Protein AF-A0A7S4VI17-F1 (afdb_monomer_lite)

Organism: NCBI:txid311494

Radius of gyration: 27.37 Å; chains: 1; bounding box: 79×34×72 Å

Structure (mmCIF, N/CA/C/O backbone):
data_AF-A0A7S4VI17-F1
#
_entry.id   AF-A0A7S4VI17-F1
#
loop_
_atom_site.group_PDB
_atom_site.id
_atom_site.type_symbol
_atom_site.label_atom_id
_atom_site.label_alt_id
_atom_site.label_comp_id
_atom_site.label_asym_id
_atom_site.label_entity_id
_atom_site.label_seq_id
_atom_site.pdbx_PDB_ins_code
_atom_site.Cartn_x
_atom_site.Cartn_y
_atom_site.Cartn_z
_atom_site.occupancy
_atom_site.B_iso_or_equiv
_atom_site.auth_seq_id
_atom_site.auth_comp_id
_atom_site.auth_asym_id
_atom_site.auth_atom_id
_atom_site.pdbx_PDB_model_num
ATOM 1 N N . ALA A 1 1 ? 50.658 -9.428 11.994 1.00 47.19 1 ALA A N 1
ATOM 2 C CA . ALA A 1 1 ? 49.659 -9.414 10.906 1.00 47.19 1 ALA A CA 1
ATOM 3 C C . ALA A 1 1 ? 49.326 -7.960 10.583 1.00 47.19 1 ALA A C 1
ATOM 5 O O . ALA A 1 1 ? 49.024 -7.225 11.512 1.00 47.19 1 ALA A O 1
ATOM 6 N N . ARG A 1 2 ? 49.458 -7.503 9.328 1.00 45.31 2 ARG A N 1
ATOM 7 C CA . ARG A 1 2 ? 48.996 -6.153 8.951 1.00 45.31 2 ARG A CA 1
ATOM 8 C C . ARG A 1 2 ? 47.467 -6.176 8.909 1.00 45.31 2 ARG A C 1
ATOM 10 O O . ARG A 1 2 ? 46.912 -6.993 8.177 1.00 45.31 2 ARG A O 1
ATOM 17 N N . ALA A 1 3 ? 46.814 -5.329 9.704 1.00 54.28 3 ALA A N 1
ATOM 18 C CA . ALA A 1 3 ? 45.377 -5.107 9.599 1.00 54.28 3 ALA A CA 1
ATOM 19 C C . ALA A 1 3 ? 45.086 -4.629 8.170 1.00 54.28 3 ALA A C 1
ATOM 21 O O . ALA A 1 3 ? 45.685 -3.656 7.712 1.00 54.28 3 ALA A O 1
ATOM 22 N N . ARG A 1 4 ? 44.249 -5.363 7.427 1.00 57.06 4 ARG A N 1
ATOM 23 C CA . ARG A 1 4 ? 43.770 -4.883 6.128 1.00 57.06 4 ARG A CA 1
ATOM 24 C C . ARG A 1 4 ? 42.918 -3.650 6.411 1.00 57.06 4 ARG A C 1
ATOM 26 O O . ARG A 1 4 ? 41.981 -3.748 7.198 1.00 57.06 4 ARG A O 1
ATOM 33 N N . SER A 1 5 ? 43.277 -2.514 5.816 1.00 66.38 5 SER A N 1
ATOM 34 C CA . SER A 1 5 ? 42.430 -1.325 5.838 1.00 66.38 5 SER A CA 1
ATOM 35 C C . SER A 1 5 ? 41.073 -1.708 5.262 1.00 66.38 5 SER A C 1
ATOM 37 O O . SER A 1 5 ? 40.999 -2.312 4.188 1.00 66.38 5 SER A O 1
ATOM 39 N N . GLN A 1 6 ? 40.023 -1.426 6.019 1.00 78.12 6 GLN A N 1
ATOM 40 C CA . GLN A 1 6 ? 38.656 -1.658 5.593 1.00 78.12 6 GLN A CA 1
ATOM 41 C C . GLN A 1 6 ? 38.355 -0.783 4.368 1.00 78.12 6 GLN A C 1
ATOM 43 O O . GLN A 1 6 ? 38.850 0.338 4.291 1.00 78.12 6 GLN A O 1
ATOM 48 N N . ALA A 1 7 ? 37.647 -1.330 3.380 1.00 88.44 7 ALA A N 1
ATOM 49 C CA . ALA A 1 7 ? 37.359 -0.623 2.135 1.00 88.44 7 ALA A CA 1
ATOM 50 C C . ALA A 1 7 ? 36.174 0.333 2.313 1.00 88.44 7 ALA A C 1
ATOM 52 O O . ALA A 1 7 ? 35.223 -0.007 3.018 1.00 88.44 7 ALA A O 1
ATOM 53 N N . ASP A 1 8 ? 36.209 1.478 1.632 1.00 94.06 8 ASP A N 1
ATOM 54 C CA . ASP A 1 8 ? 35.075 2.401 1.582 1.00 94.06 8 ASP A CA 1
ATOM 55 C C . ASP A 1 8 ? 33.854 1.740 0.943 1.00 94.06 8 ASP A C 1
ATOM 57 O O . ASP A 1 8 ? 33.962 0.875 0.067 1.00 94.06 8 ASP A O 1
ATOM 61 N N . CYS A 1 9 ? 32.673 2.131 1.414 1.00 89.56 9 CYS A N 1
ATOM 62 C CA . CYS A 1 9 ? 31.415 1.713 0.834 1.00 89.56 9 CYS A CA 1
ATOM 63 C C . CYS A 1 9 ? 31.371 2.209 -0.610 1.00 89.56 9 CYS A C 1
ATOM 65 O O . CYS A 1 9 ? 31.363 3.407 -0.873 1.00 89.56 9 CYS A O 1
ATOM 67 N N . GLU A 1 10 ? 31.312 1.275 -1.562 1.00 90.50 10 GLU A N 1
ATOM 68 C CA . GLU A 1 10 ? 31.235 1.609 -2.990 1.00 90.50 10 GLU A CA 1
ATOM 69 C C . GLU A 1 10 ? 29.981 2.431 -3.333 1.00 90.50 10 GLU A C 1
ATOM 71 O O . GLU A 1 10 ? 29.883 3.019 -4.411 1.00 90.50 10 GLU A O 1
ATOM 76 N N . ILE A 1 11 ? 28.989 2.420 -2.439 1.00 79.88 11 ILE A N 1
ATOM 77 C CA . ILE A 1 11 ? 27.713 3.102 -2.594 1.00 79.88 11 ILE A CA 1
ATOM 78 C C . ILE A 1 11 ? 27.421 3.847 -1.304 1.00 79.88 11 ILE A C 1
ATOM 80 O O . ILE A 1 11 ? 27.116 3.217 -0.291 1.00 79.88 11 ILE A O 1
ATOM 84 N N . SER A 1 12 ? 27.500 5.173 -1.381 1.00 89.00 12 SER A N 1
ATOM 85 C CA . SER A 1 12 ? 27.334 6.077 -0.247 1.00 89.00 12 SER A CA 1
ATOM 86 C C . SER A 1 12 ? 26.166 7.054 -0.374 1.00 89.00 12 SER A C 1
ATOM 88 O O . SER A 1 12 ? 25.980 7.893 0.489 1.00 89.00 12 SER A O 1
ATOM 90 N N . ASP A 1 13 ? 25.326 6.964 -1.406 1.00 74.56 13 ASP A N 1
ATOM 91 C CA . ASP A 1 13 ? 24.183 7.876 -1.600 1.00 74.56 13 ASP A CA 1
ATOM 92 C C . ASP A 1 13 ? 22.861 7.361 -0.996 1.00 74.56 13 ASP A C 1
ATOM 94 O O . ASP A 1 13 ? 21.784 7.846 -1.340 1.00 74.56 13 ASP A O 1
ATOM 98 N N . GLY A 1 14 ? 22.918 6.331 -0.150 1.00 71.44 14 GLY A N 1
ATOM 99 C CA . GLY A 1 14 ? 21.748 5.709 0.465 1.00 71.44 14 GLY A CA 1
ATOM 100 C C . GLY A 1 14 ? 20.865 4.922 -0.501 1.00 71.44 14 GLY A C 1
ATOM 101 O O . GLY A 1 14 ? 19.795 4.458 -0.120 1.00 71.44 14 GLY A O 1
ATOM 102 N N . SER A 1 15 ? 21.271 4.765 -1.766 1.00 57.88 15 SER A N 1
ATOM 103 C CA . SER A 1 15 ? 20.394 4.187 -2.789 1.00 57.88 15 SER A CA 1
ATOM 104 C C . SER A 1 15 ? 20.306 2.661 -2.750 1.00 57.88 15 SER A C 1
ATOM 106 O O . SER A 1 15 ? 19.309 2.115 -3.217 1.00 57.88 15 SER A O 1
ATOM 108 N N . ARG A 1 16 ? 21.333 1.963 -2.245 1.00 66.56 16 ARG A N 1
ATOM 109 C CA . ARG A 1 16 ? 21.364 0.499 -2.048 1.00 66.56 16 ARG A CA 1
ATOM 110 C C . ARG A 1 16 ? 22.583 0.064 -1.223 1.00 66.56 16 ARG A C 1
ATOM 112 O O . ARG A 1 16 ? 23.518 0.836 -1.032 1.00 66.56 16 ARG A O 1
ATOM 119 N N . ALA A 1 17 ? 22.558 -1.184 -0.761 1.00 76.94 17 ALA A N 1
ATOM 120 C CA . ALA A 1 17 ? 23.637 -1.802 0.002 1.00 76.94 17 ALA A CA 1
ATOM 121 C C . ALA A 1 17 ? 24.925 -1.895 -0.837 1.00 76.94 17 ALA A C 1
ATOM 123 O O . ALA A 1 17 ? 24.870 -2.221 -2.028 1.00 76.94 17 ALA A O 1
ATOM 124 N N . SER A 1 18 ? 26.078 -1.635 -0.217 1.00 83.62 18 SER A N 1
ATOM 125 C CA . SER A 1 18 ? 27.385 -1.849 -0.847 1.00 83.62 18 SER A CA 1
ATOM 126 C C . SER A 1 18 ? 27.617 -3.347 -1.109 1.00 83.62 18 SER A C 1
ATOM 128 O O . SER A 1 18 ? 27.133 -4.191 -0.363 1.00 83.62 18 SER A O 1
ATOM 130 N N . PRO A 1 19 ? 28.329 -3.740 -2.176 1.00 77.88 19 PRO A N 1
ATOM 131 C CA . PRO A 1 19 ? 28.533 -5.157 -2.492 1.00 77.88 19 PRO A CA 1
ATOM 132 C C . PRO A 1 19 ? 29.546 -5.842 -1.563 1.00 77.88 19 PRO A C 1
ATOM 134 O O . PRO A 1 19 ? 29.572 -7.070 -1.481 1.00 77.88 19 PRO A O 1
ATOM 137 N N . ALA A 1 20 ? 30.375 -5.059 -0.872 1.00 85.56 20 ALA A N 1
ATOM 138 C CA . ALA A 1 20 ? 31.378 -5.529 0.066 1.00 85.56 20 ALA A CA 1
ATOM 139 C C . ALA A 1 20 ? 31.085 -4.980 1.464 1.00 85.56 20 ALA A C 1
ATOM 141 O O . ALA A 1 20 ? 30.837 -3.788 1.630 1.00 85.56 20 ALA A O 1
ATOM 142 N N . TYR A 1 21 ? 31.147 -5.865 2.458 1.00 88.62 21 TYR A N 1
ATOM 143 C CA . TYR A 1 21 ? 31.019 -5.528 3.869 1.00 88.62 21 TYR A CA 1
ATOM 144 C C . TYR A 1 21 ? 32.074 -6.270 4.701 1.00 88.62 21 TYR A C 1
ATOM 146 O O . TYR A 1 21 ? 32.480 -7.375 4.328 1.00 88.62 21 TYR A O 1
ATOM 154 N N . PRO A 1 22 ? 32.479 -5.712 5.851 1.00 93.62 22 PRO A N 1
ATOM 155 C CA . PRO A 1 22 ? 32.085 -4.388 6.331 1.00 93.62 22 PRO A CA 1
ATOM 156 C C . PRO A 1 22 ? 32.773 -3.286 5.499 1.00 93.62 22 PRO A C 1
ATOM 158 O O . PRO A 1 22 ? 33.882 -3.495 5.006 1.00 93.62 22 PRO A O 1
ATOM 161 N N . CYS A 1 23 ? 32.123 -2.133 5.317 1.00 94.69 23 CYS A N 1
ATOM 162 C CA . CYS A 1 23 ? 32.653 -1.015 4.517 1.00 94.69 23 CYS A CA 1
ATOM 163 C C . CYS A 1 23 ? 32.599 0.317 5.275 1.00 94.69 23 CYS A C 1
ATOM 165 O O . CYS A 1 23 ? 31.802 0.445 6.203 1.00 94.69 23 CYS A O 1
ATOM 167 N N . THR A 1 24 ? 33.460 1.278 4.936 1.00 95.56 24 THR A N 1
ATOM 168 C CA . THR A 1 24 ? 33.506 2.609 5.570 1.00 95.56 24 THR A CA 1
ATOM 169 C C . THR A 1 24 ? 32.632 3.626 4.830 1.00 95.56 24 THR A C 1
ATOM 171 O O . THR A 1 24 ? 32.747 3.800 3.623 1.00 95.56 24 THR A O 1
ATOM 174 N N . CYS A 1 25 ? 31.733 4.283 5.558 1.00 93.56 25 CYS A N 1
ATOM 175 C CA . CYS A 1 25 ? 30.804 5.309 5.094 1.00 93.56 25 CYS A CA 1
ATOM 176 C C . CYS A 1 25 ? 31.162 6.636 5.765 1.00 93.56 25 CYS A C 1
ATOM 178 O O . CYS A 1 25 ? 30.732 6.884 6.895 1.00 93.56 25 CYS A O 1
ATOM 180 N N . GLY A 1 26 ? 32.020 7.446 5.142 1.00 93.00 26 GLY A N 1
ATOM 181 C CA . GLY A 1 26 ? 32.702 8.532 5.845 1.00 93.00 26 GLY A CA 1
ATOM 182 C C . GLY A 1 26 ? 33.388 8.033 7.127 1.00 93.00 26 GLY A C 1
ATOM 183 O O . GLY A 1 26 ? 34.360 7.282 7.068 1.00 93.00 26 GLY A O 1
ATOM 184 N N . THR A 1 27 ? 32.882 8.430 8.298 1.00 94.12 27 THR A N 1
ATOM 185 C CA . THR A 1 27 ? 33.407 7.987 9.608 1.00 94.12 27 THR A CA 1
ATOM 186 C C . THR A 1 27 ? 32.728 6.742 10.195 1.00 94.12 27 THR A C 1
ATOM 188 O O . THR A 1 27 ? 33.232 6.196 11.179 1.00 94.12 27 THR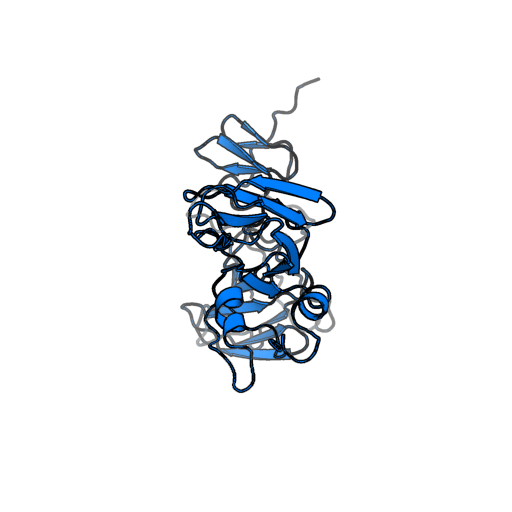 A O 1
ATOM 191 N N . ALA A 1 28 ? 31.620 6.265 9.617 1.00 93.94 28 ALA A N 1
ATOM 192 C CA . ALA A 1 28 ? 30.920 5.066 10.078 1.00 93.94 28 ALA A CA 1
ATOM 193 C C . ALA A 1 28 ? 31.411 3.790 9.385 1.00 93.94 28 ALA A C 1
ATOM 195 O O . ALA A 1 28 ? 31.967 3.819 8.290 1.00 93.94 28 ALA A O 1
ATOM 196 N N . VAL A 1 29 ? 31.174 2.643 10.023 1.00 95.75 29 VAL A N 1
ATOM 197 C CA . VAL A 1 29 ? 31.426 1.313 9.460 1.00 95.75 29 VAL A CA 1
ATOM 198 C C . VAL A 1 29 ? 30.091 0.606 9.277 1.00 95.75 29 VAL A C 1
ATOM 200 O O . VAL A 1 29 ? 29.447 0.245 10.259 1.00 95.75 29 VAL A O 1
ATOM 203 N N . CYS A 1 30 ? 29.695 0.386 8.027 1.00 89.50 30 CYS A N 1
ATOM 204 C CA . CYS A 1 30 ? 28.468 -0.323 7.703 1.00 89.50 30 CYS A CA 1
ATOM 205 C C . CYS A 1 30 ? 28.702 -1.831 7.778 1.00 89.50 30 CYS A C 1
ATOM 207 O O . CYS A 1 30 ? 29.711 -2.360 7.293 1.00 89.50 30 CYS A O 1
ATOM 209 N N . THR A 1 31 ? 27.743 -2.531 8.370 1.00 93.56 31 THR A N 1
ATOM 210 C CA . THR A 1 31 ? 27.669 -3.990 8.425 1.00 93.56 31 THR A CA 1
ATOM 211 C C . THR A 1 31 ? 26.793 -4.534 7.296 1.00 93.56 31 THR A C 1
ATOM 213 O O . THR A 1 31 ? 26.172 -3.783 6.543 1.00 93.56 31 THR A O 1
ATOM 216 N N . SER A 1 32 ? 26.797 -5.858 7.113 1.00 86.88 32 SER A N 1
ATOM 217 C CA . SER A 1 32 ? 26.151 -6.497 5.963 1.00 86.88 32 SER A CA 1
ATOM 218 C C . SER A 1 32 ? 24.680 -6.092 5.819 1.00 86.88 32 SER A C 1
ATOM 220 O O . SER A 1 32 ? 23.874 -6.348 6.708 1.00 86.88 32 SER A O 1
ATOM 222 N N . GLY A 1 33 ? 24.342 -5.483 4.677 1.00 71.31 33 GLY A N 1
ATOM 223 C CA . GLY A 1 33 ? 22.978 -5.062 4.339 1.00 71.31 33 GLY A CA 1
ATOM 224 C C . GLY A 1 33 ? 22.619 -3.615 4.702 1.00 71.31 33 GLY A C 1
ATOM 225 O O . GLY A 1 33 ? 21.515 -3.180 4.376 1.00 71.31 33 GLY A O 1
ATOM 226 N N . GLU A 1 34 ? 23.521 -2.853 5.326 1.00 84.31 34 GLU A N 1
ATOM 227 C CA . GLU A 1 34 ? 23.285 -1.443 5.664 1.00 84.31 34 GLU A CA 1
ATOM 228 C C . GLU A 1 34 ? 23.650 -0.491 4.518 1.00 84.31 34 GLU A C 1
ATOM 230 O O . GLU A 1 34 ? 24.707 -0.591 3.896 1.00 84.31 34 GLU A O 1
ATOM 235 N N . LEU A 1 35 ? 22.770 0.461 4.240 1.00 84.56 35 LEU A N 1
ATOM 236 C CA . LEU A 1 35 ? 22.952 1.548 3.289 1.00 84.56 35 LEU A CA 1
ATOM 237 C C . LEU A 1 35 ? 23.851 2.621 3.902 1.00 84.56 35 LEU A C 1
ATOM 239 O O . LEU A 1 35 ? 23.625 3.018 5.041 1.00 84.56 35 LEU A O 1
ATOM 243 N N . CYS A 1 36 ? 24.826 3.111 3.142 1.00 89.25 36 CYS A N 1
ATOM 244 C CA . CYS A 1 36 ? 25.641 4.255 3.535 1.00 89.25 36 CYS A CA 1
ATOM 245 C C . CYS A 1 36 ? 25.027 5.550 2.990 1.00 89.25 36 CYS A C 1
ATOM 247 O O . CYS A 1 36 ? 24.708 5.592 1.804 1.00 89.25 36 CYS A O 1
ATOM 249 N N . PHE A 1 37 ? 24.895 6.576 3.831 1.00 84.56 37 PHE A N 1
ATOM 250 C CA . PHE A 1 37 ? 24.453 7.930 3.489 1.00 84.56 37 PHE A CA 1
ATOM 251 C C . PHE A 1 37 ? 25.573 8.938 3.786 1.00 84.56 37 PHE A C 1
ATOM 253 O O . PHE A 1 37 ? 25.782 9.360 4.923 1.00 84.56 37 PHE A O 1
ATOM 260 N N . GLU A 1 38 ? 26.304 9.326 2.750 1.00 85.81 38 GLU A N 1
ATOM 261 C CA . GLU A 1 38 ? 27.197 10.474 2.719 1.00 85.81 38 GLU A CA 1
ATOM 262 C C . GLU A 1 38 ? 26.434 11.722 2.251 1.00 85.81 38 GLU A C 1
ATOM 264 O O . GLU A 1 38 ? 25.553 11.632 1.391 1.00 85.81 38 GLU A O 1
ATOM 269 N N . PRO A 1 39 ? 26.775 12.906 2.783 1.00 82.88 39 PRO A N 1
ATOM 270 C CA . PRO A 1 39 ? 27.932 13.193 3.642 1.00 82.88 39 PRO A CA 1
ATOM 271 C C . PRO A 1 39 ? 27.740 12.847 5.130 1.00 82.88 39 PRO A C 1
ATOM 273 O O . PRO A 1 39 ? 28.685 12.970 5.906 1.00 82.88 39 PRO A O 1
ATOM 276 N N . ASP A 1 40 ? 26.554 12.389 5.532 1.00 84.38 40 ASP A N 1
ATOM 277 C CA . ASP A 1 40 ? 26.161 12.237 6.940 1.00 84.38 40 ASP A CA 1
ATOM 278 C C . ASP A 1 40 ? 26.907 11.127 7.700 1.00 84.38 40 ASP A C 1
ATOM 280 O O . ASP A 1 40 ? 26.779 11.022 8.919 1.00 84.38 40 ASP A O 1
ATOM 284 N N . SER A 1 41 ? 27.718 10.319 7.005 1.00 93.56 41 SER A N 1
ATOM 285 C CA . SER A 1 41 ? 28.454 9.184 7.577 1.00 93.56 41 SER A CA 1
ATOM 286 C C . SER A 1 41 ? 27.526 8.241 8.349 1.00 93.56 41 SER A C 1
ATOM 288 O O . SER A 1 41 ? 27.844 7.800 9.451 1.00 93.56 41 SER A O 1
ATOM 290 N N . LEU A 1 42 ? 26.341 7.970 7.796 1.00 89.12 42 LEU A N 1
ATOM 291 C CA . LEU A 1 42 ? 25.312 7.158 8.440 1.00 89.12 42 LEU A CA 1
ATOM 292 C C . LEU A 1 42 ? 25.174 5.806 7.737 1.00 89.12 42 LEU A C 1
ATOM 294 O O . LEU A 1 42 ? 24.971 5.747 6.527 1.00 89.12 42 LEU A O 1
ATOM 298 N N . CYS A 1 43 ? 25.219 4.727 8.516 1.00 89.19 43 CYS A N 1
ATOM 299 C CA . CYS A 1 43 ? 24.845 3.387 8.074 1.00 89.19 43 CYS A CA 1
ATOM 300 C C . CYS A 1 43 ? 23.435 3.075 8.576 1.00 89.19 43 CYS A C 1
ATOM 302 O O . CYS A 1 43 ? 23.170 3.168 9.773 1.00 89.19 43 CYS A O 1
ATOM 304 N N . GLN A 1 44 ? 22.524 2.718 7.676 1.00 81.44 44 GLN A N 1
ATOM 305 C CA . GLN A 1 44 ? 21.138 2.413 8.022 1.00 81.44 44 GLN A CA 1
ATOM 306 C C . GLN A 1 44 ? 20.710 1.106 7.364 1.00 81.44 44 GLN A C 1
ATOM 308 O O . GLN A 1 44 ? 20.891 0.923 6.163 1.00 81.44 44 GLN A O 1
ATOM 313 N N . ALA A 1 45 ? 20.099 0.198 8.123 1.00 76.25 45 ALA A N 1
ATOM 314 C CA . ALA A 1 45 ? 19.504 -1.008 7.554 1.00 76.25 45 ALA A CA 1
ATOM 315 C C . ALA A 1 45 ? 18.517 -0.645 6.432 1.00 76.25 45 ALA A C 1
ATOM 317 O O . ALA A 1 45 ? 17.679 0.245 6.598 1.00 76.25 45 ALA A O 1
ATOM 318 N N . TRP A 1 46 ? 18.607 -1.331 5.288 1.00 53.12 46 TRP A N 1
ATOM 319 C CA . TRP A 1 46 ? 17.664 -1.103 4.197 1.00 53.12 46 TRP A CA 1
ATOM 320 C C . TRP A 1 46 ? 16.244 -1.459 4.647 1.00 53.12 46 TRP A C 1
ATOM 322 O O . TRP A 1 46 ? 15.924 -2.623 4.896 1.00 53.12 46 TRP A O 1
ATOM 332 N N . THR A 1 47 ? 15.380 -0.453 4.728 1.00 49.53 47 THR A N 1
ATOM 333 C CA . THR A 1 47 ? 13.941 -0.627 4.910 1.00 49.53 47 THR A CA 1
ATOM 334 C C . THR A 1 47 ? 13.255 -0.301 3.588 1.00 49.53 47 THR A C 1
ATOM 336 O O . THR A 1 47 ? 13.451 0.766 3.009 1.00 49.53 47 THR A O 1
ATOM 339 N N . CYS A 1 48 ? 12.466 -1.235 3.050 1.00 49.62 48 CYS A N 1
ATOM 340 C CA . CYS A 1 48 ? 11.595 -0.895 1.926 1.00 49.62 48 CYS A CA 1
ATOM 341 C C . CYS A 1 48 ? 10.574 0.151 2.415 1.00 49.62 48 CYS A C 1
ATOM 343 O O . CYS A 1 48 ? 9.920 -0.102 3.431 1.00 49.62 48 CYS A O 1
ATOM 345 N N . PRO A 1 49 ? 10.378 1.292 1.729 1.00 49.69 49 PRO A N 1
ATOM 346 C CA . PRO A 1 49 ? 9.260 2.173 2.051 1.00 49.69 49 PRO A CA 1
ATOM 347 C C . PRO A 1 49 ? 7.952 1.361 2.017 1.00 49.69 49 PRO A C 1
ATOM 349 O O . PRO A 1 49 ? 7.715 0.567 1.104 1.00 49.69 49 PRO A O 1
ATOM 352 N N . GLY A 1 50 ? 7.141 1.477 3.073 1.00 56.06 50 GLY A N 1
ATOM 353 C CA . GLY A 1 50 ? 5.950 0.641 3.266 1.00 56.06 50 GLY A CA 1
ATOM 354 C C . GLY A 1 50 ? 6.196 -0.711 3.953 1.00 56.06 50 GLY A C 1
ATOM 355 O O . GLY A 1 50 ? 5.363 -1.613 3.834 1.00 56.06 50 GLY A O 1
ATOM 356 N N . THR A 1 51 ? 7.305 -0.887 4.685 1.00 65.81 51 THR A N 1
ATOM 357 C CA . THR A 1 51 ? 7.487 -2.046 5.581 1.00 65.81 51 THR A CA 1
ATOM 358 C C . THR A 1 51 ? 6.643 -1.992 6.834 1.00 65.81 51 THR A C 1
ATOM 360 O O . THR A 1 51 ? 6.560 -3.000 7.523 1.00 65.81 51 THR A O 1
ATOM 363 N N . GLU A 1 52 ? 6.013 -0.863 7.130 1.00 78.69 52 GLU A N 1
ATOM 364 C CA . GLU A 1 52 ? 5.217 -0.684 8.332 1.00 78.69 52 GLU A CA 1
ATOM 365 C C . GLU A 1 52 ? 3.826 -0.159 7.980 1.00 78.69 52 GLU A C 1
ATOM 367 O O . GLU A 1 52 ? 3.663 0.698 7.113 1.00 78.69 52 GLU A O 1
ATOM 372 N N . ALA A 1 53 ? 2.809 -0.684 8.657 1.00 81.88 53 ALA A N 1
ATOM 373 C CA . ALA A 1 53 ? 1.486 -0.091 8.674 1.00 81.88 53 ALA A CA 1
ATOM 374 C C . ALA A 1 53 ? 1.451 0.931 9.800 1.00 81.88 53 ALA A C 1
ATOM 376 O O . ALA A 1 53 ? 1.591 0.571 10.971 1.00 81.88 53 ALA A O 1
ATOM 377 N N . LYS A 1 54 ? 1.252 2.193 9.422 1.00 86.88 54 LYS A N 1
ATOM 378 C CA . LYS A 1 54 ? 1.214 3.325 10.338 1.00 86.88 54 LYS A CA 1
ATOM 379 C C . LYS A 1 54 ? -0.138 4.018 10.259 1.00 86.88 54 LYS A C 1
ATOM 381 O O . LYS A 1 54 ? -0.521 4.558 9.218 1.00 86.88 54 LYS A O 1
ATOM 386 N N . PHE A 1 55 ? -0.865 4.014 11.368 1.00 90.56 55 PHE A N 1
ATOM 387 C CA . PHE A 1 55 ? -2.177 4.645 11.463 1.00 90.56 55 PHE A CA 1
ATOM 388 C C . PHE A 1 55 ? -2.431 5.176 12.868 1.00 90.56 55 PHE A C 1
ATOM 390 O O . PHE A 1 55 ? -1.796 4.768 13.838 1.00 90.56 55 PHE A O 1
ATOM 397 N N . ARG A 1 56 ? -3.378 6.103 12.967 1.00 94.12 56 ARG A N 1
ATOM 398 C CA . ARG A 1 56 ? -3.838 6.684 14.222 1.00 94.12 56 ARG A CA 1
ATOM 399 C C . ARG A 1 56 ? -5.266 6.239 14.501 1.00 94.12 56 ARG A C 1
ATOM 401 O O . ARG A 1 56 ? -6.088 6.211 13.584 1.00 94.12 56 ARG A O 1
ATOM 408 N N . LEU A 1 57 ? -5.544 5.925 15.762 1.00 96.44 57 LEU A N 1
ATOM 409 C CA . LEU A 1 57 ? -6.900 5.768 16.280 1.00 96.44 57 LEU A CA 1
ATOM 410 C C . LEU A 1 57 ? -7.193 6.893 17.277 1.00 96.44 57 LEU A C 1
ATOM 412 O O . LEU A 1 57 ? -6.374 7.139 18.159 1.00 96.44 57 LEU A O 1
ATOM 416 N N . THR A 1 58 ? -8.337 7.560 17.158 1.00 97.06 58 THR A N 1
ATOM 417 C CA . THR A 1 58 ? -8.827 8.561 18.128 1.00 97.06 58 THR A CA 1
ATOM 418 C C . THR A 1 58 ? -10.144 8.097 18.740 1.00 97.06 58 THR A C 1
ATOM 420 O O . THR A 1 58 ? -10.880 7.343 18.104 1.00 97.06 58 THR A O 1
ATOM 423 N N . GLY A 1 59 ? -10.429 8.530 19.966 1.00 97.62 59 GLY A N 1
ATOM 424 C CA . GLY A 1 59 ? -11.726 8.351 20.624 1.00 97.62 59 GLY A CA 1
ATOM 425 C C . GLY A 1 59 ? -12.492 9.673 20.700 1.00 97.62 59 GLY A C 1
ATOM 426 O O . GLY A 1 59 ? -11.863 10.727 20.747 1.00 97.62 59 GLY A O 1
ATOM 427 N N . ASP A 1 60 ? -13.822 9.638 20.711 1.00 97.06 60 ASP A N 1
ATOM 428 C CA . ASP A 1 60 ? -14.654 10.839 20.870 1.00 97.06 60 ASP A CA 1
ATOM 429 C C . ASP A 1 60 ? -14.643 11.368 22.308 1.00 97.06 60 ASP A C 1
ATOM 431 O O . ASP A 1 60 ? -14.646 12.581 22.525 1.00 97.06 60 ASP A O 1
ATOM 435 N N . THR A 1 61 ? -14.646 10.472 23.299 1.00 96.94 61 THR A N 1
ATOM 436 C CA . THR A 1 61 ? -14.810 10.846 24.713 1.00 96.94 61 THR A CA 1
ATOM 437 C C . THR A 1 61 ? -13.526 10.761 25.518 1.00 96.94 61 THR A C 1
ATOM 439 O O . THR A 1 61 ? -13.467 11.288 26.626 1.00 96.94 61 THR A O 1
ATOM 442 N N . GLY A 1 62 ? -12.512 10.078 24.994 1.00 96.31 62 GLY A N 1
ATOM 443 C CA . GLY A 1 62 ? -11.253 9.848 25.691 1.00 96.31 62 GLY A CA 1
ATOM 444 C C . GLY A 1 62 ? -11.218 8.588 26.557 1.00 96.31 62 GLY A C 1
ATOM 445 O O . GLY A 1 62 ? -10.248 8.363 27.278 1.00 96.31 62 GLY A O 1
ATOM 446 N N . ASP A 1 63 ? -12.264 7.764 26.475 1.00 96.19 63 ASP A N 1
ATOM 447 C CA . ASP A 1 63 ? -12.418 6.543 27.270 1.00 96.19 63 ASP A CA 1
ATOM 448 C C . ASP A 1 63 ? -12.499 5.286 26.393 1.00 96.19 63 ASP A C 1
ATOM 450 O O . ASP A 1 63 ? -12.655 4.179 26.912 1.00 96.19 63 ASP A O 1
ATOM 454 N N . GLU A 1 64 ? -12.446 5.419 25.068 1.00 98.06 64 GLU A N 1
ATOM 455 C CA . GLU A 1 64 ? -12.602 4.328 24.113 1.00 98.06 64 GLU A CA 1
ATOM 456 C C . GLU A 1 64 ? -11.459 3.321 24.223 1.00 98.06 64 GLU A C 1
ATOM 458 O O . GLU A 1 64 ? -10.288 3.656 24.105 1.00 98.06 64 GLU A O 1
ATOM 463 N N . ARG A 1 65 ? -11.792 2.048 24.412 1.00 98.12 65 ARG A N 1
ATOM 464 C CA . ARG A 1 65 ? -10.837 0.965 24.628 1.00 98.12 65 ARG A CA 1
ATOM 465 C C . ARG A 1 65 ? -10.760 0.083 23.405 1.00 98.12 65 ARG A C 1
ATOM 467 O O . ARG A 1 65 ? -11.745 -0.574 23.035 1.00 98.12 65 ARG A O 1
ATOM 474 N N . VAL A 1 66 ? -9.565 0.011 22.837 1.00 97.94 66 VAL A N 1
ATOM 475 C CA . VAL A 1 66 ? -9.268 -0.820 21.676 1.00 97.94 66 VAL A CA 1
ATOM 476 C C . VAL A 1 66 ? -8.217 -1.876 21.980 1.00 97.94 66 VAL A C 1
ATOM 478 O O . VAL A 1 66 ? -7.305 -1.659 22.776 1.00 97.94 66 VAL A O 1
ATOM 481 N N . ALA A 1 67 ? -8.330 -3.015 21.303 1.00 97.31 67 ALA A N 1
ATOM 482 C CA . ALA A 1 67 ? -7.261 -3.994 21.164 1.00 97.31 67 ALA A CA 1
ATOM 483 C C . ALA A 1 67 ? -6.945 -4.165 19.675 1.00 97.31 67 ALA A C 1
ATOM 485 O O . ALA A 1 67 ? -7.805 -4.564 18.893 1.00 97.31 67 ALA A O 1
ATOM 486 N N . VAL A 1 68 ? -5.723 -3.831 19.283 1.00 96.44 68 VAL A N 1
ATOM 487 C CA . VAL A 1 68 ? -5.241 -3.878 17.906 1.00 96.44 68 VAL A CA 1
ATOM 488 C C . VAL A 1 68 ? -4.328 -5.083 17.747 1.00 96.44 68 VAL A C 1
ATOM 490 O O . VAL A 1 68 ? -3.279 -5.149 18.384 1.00 96.44 68 VAL A O 1
ATOM 493 N N . THR A 1 69 ? -4.725 -6.036 16.911 1.00 94.19 69 THR A N 1
ATOM 494 C CA . THR A 1 69 ? -4.012 -7.290 16.683 1.00 94.19 69 THR A CA 1
ATOM 495 C C . THR A 1 69 ? -3.489 -7.374 15.253 1.00 94.19 69 THR A C 1
ATOM 497 O O . THR A 1 69 ? -4.248 -7.224 14.295 1.00 94.19 69 THR A O 1
ATOM 500 N N . TYR A 1 70 ? -2.205 -7.683 15.110 1.00 91.56 70 TYR A N 1
ATOM 501 C CA . TYR A 1 70 ? -1.562 -8.015 13.842 1.00 91.56 70 TYR A CA 1
ATOM 502 C C . TYR A 1 70 ? -0.558 -9.146 14.068 1.00 91.56 70 TYR A C 1
ATOM 504 O O . TYR A 1 70 ? 0.219 -9.091 15.019 1.00 91.56 70 TYR 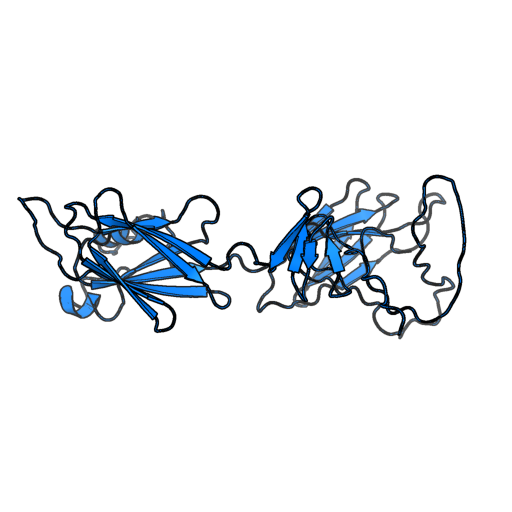A O 1
ATOM 512 N N . ASP A 1 71 ? -0.592 -10.170 13.212 1.00 86.88 71 ASP A N 1
ATOM 513 C CA . ASP A 1 71 ? 0.337 -11.311 13.261 1.00 86.88 71 ASP A CA 1
ATOM 514 C C . ASP A 1 71 ? 0.478 -11.925 14.674 1.00 86.88 71 ASP A C 1
ATOM 516 O O . ASP A 1 71 ? 1.560 -12.092 15.231 1.00 86.88 71 ASP A O 1
ATOM 520 N N . GLY A 1 72 ? -0.666 -12.144 15.334 1.00 88.31 72 GLY A N 1
ATOM 521 C CA . GLY A 1 72 ? -0.740 -12.682 16.699 1.00 88.31 72 GLY A CA 1
ATOM 522 C C . GLY A 1 72 ? -0.325 -11.717 17.821 1.00 88.31 72 GLY A C 1
ATOM 523 O O . GLY A 1 72 ? -0.624 -11.981 18.986 1.00 88.31 72 GLY A O 1
ATOM 524 N N . ARG A 1 73 ? 0.298 -10.575 17.513 1.00 88.94 73 ARG A N 1
ATOM 525 C CA . ARG A 1 73 ? 0.656 -9.541 18.496 1.00 88.94 73 ARG A CA 1
ATOM 526 C C . ARG A 1 73 ? -0.520 -8.613 18.731 1.00 88.94 73 ARG A C 1
ATOM 528 O O . ARG A 1 73 ? -1.138 -8.165 17.774 1.00 88.94 73 ARG A O 1
ATOM 535 N N . THR A 1 74 ? -0.804 -8.296 19.992 1.00 95.38 74 THR A N 1
ATOM 536 C CA . THR A 1 74 ? -1.908 -7.405 20.371 1.00 95.38 74 THR A CA 1
ATOM 537 C C . THR A 1 74 ? -1.396 -6.220 21.179 1.00 95.38 74 THR A C 1
ATOM 539 O O . THR A 1 74 ? -0.675 -6.407 22.155 1.00 95.38 74 THR A O 1
ATOM 542 N N . GLN A 1 75 ? -1.797 -5.012 20.788 1.00 96.56 75 GLN A N 1
ATOM 543 C CA . GLN A 1 75 ? -1.604 -3.774 21.539 1.00 96.56 75 GLN A CA 1
ATOM 544 C C . GLN A 1 75 ? -2.960 -3.272 22.032 1.00 96.56 75 GLN A C 1
ATOM 546 O O . GLN A 1 75 ? -3.904 -3.176 21.253 1.00 96.56 75 GLN A O 1
ATOM 551 N N . THR A 1 76 ? -3.077 -2.951 23.316 1.00 97.31 76 THR A N 1
ATOM 552 C CA . THR A 1 76 ? -4.303 -2.382 23.894 1.00 97.31 76 THR A CA 1
ATOM 553 C C . THR A 1 76 ? -4.103 -0.914 24.225 1.00 97.31 76 THR A C 1
ATOM 555 O O . THR A 1 76 ? -3.045 -0.552 24.735 1.00 97.31 76 THR A O 1
ATOM 558 N N . ALA A 1 77 ? -5.117 -0.085 23.995 1.00 97.44 77 ALA A N 1
ATOM 559 C CA . ALA A 1 77 ? -5.075 1.333 24.332 1.00 97.44 77 ALA A CA 1
ATOM 560 C C . ALA A 1 77 ? -6.442 1.839 24.799 1.00 97.44 77 ALA A C 1
ATOM 562 O O . ALA A 1 77 ? -7.478 1.372 24.321 1.00 97.44 77 ALA A O 1
ATOM 563 N N . THR A 1 78 ? -6.413 2.824 25.695 1.00 98.12 78 THR A N 1
ATOM 564 C CA . THR A 1 78 ? -7.521 3.762 25.897 1.00 98.12 78 THR A CA 1
ATOM 565 C C . THR A 1 78 ? -7.213 4.987 25.045 1.00 98.12 78 THR A C 1
ATOM 567 O O . THR A 1 78 ? -6.141 5.573 25.184 1.00 98.12 78 THR A O 1
ATOM 570 N N . LEU A 1 79 ? -8.095 5.317 24.112 1.00 97.69 79 LEU A N 1
ATOM 571 C CA . LEU A 1 79 ? -7.883 6.362 23.124 1.00 97.69 79 LEU A CA 1
ATOM 572 C C . LEU A 1 79 ? -8.354 7.699 23.670 1.00 97.69 79 LEU A C 1
ATOM 574 O O . LEU A 1 79 ? -9.452 7.785 24.204 1.00 97.69 79 LEU A O 1
ATOM 578 N N . THR A 1 80 ? -7.543 8.731 23.467 1.00 96.62 80 THR A N 1
ATOM 579 C CA . THR A 1 80 ? -7.921 10.125 23.708 1.00 96.62 80 THR A CA 1
ATOM 580 C C . THR A 1 80 ? -8.417 10.787 22.412 1.00 96.62 80 THR A C 1
ATOM 582 O O . THR A 1 80 ? -8.221 10.219 21.323 1.00 96.62 80 THR A O 1
ATOM 585 N N . PRO A 1 81 ? -9.016 11.990 22.479 1.00 96.25 81 PRO A N 1
ATOM 586 C CA . PRO A 1 81 ? -9.332 12.778 21.285 1.00 96.25 81 PRO A CA 1
ATOM 587 C C . PRO A 1 81 ? -8.105 13.139 20.433 1.00 96.25 81 PRO A C 1
ATOM 589 O O . PRO A 1 81 ? -8.205 13.247 19.212 1.00 96.25 81 PRO A O 1
ATOM 592 N N . GLU A 1 82 ? -6.922 13.271 21.039 1.00 94.38 82 GLU A N 1
ATOM 593 C CA . GLU A 1 82 ? -5.652 13.525 20.336 1.00 94.38 82 GLU A CA 1
ATOM 594 C C . GLU A 1 82 ? -5.177 12.298 19.533 1.00 94.38 82 GLU A C 1
ATOM 596 O O . GLU A 1 82 ? -4.519 12.420 18.486 1.00 94.38 82 GLU A O 1
ATOM 601 N N . GLY A 1 83 ? -5.574 11.116 20.006 1.00 93.56 83 GLY A N 1
ATOM 602 C CA . GLY A 1 83 ? -5.353 9.821 19.387 1.00 93.56 83 GLY A CA 1
ATOM 603 C C . GLY A 1 83 ? -4.025 9.165 19.726 1.00 93.56 83 GLY A C 1
ATOM 604 O O . GLY A 1 83 ? -3.063 9.791 20.160 1.00 93.56 83 GLY A O 1
ATOM 605 N N . GLN A 1 84 ? -3.978 7.867 19.456 1.00 95.88 84 GLN A N 1
ATOM 606 C CA . GLN A 1 84 ? -2.815 7.012 19.627 1.00 95.88 84 GLN A CA 1
ATOM 607 C C . GLN A 1 84 ? -2.335 6.524 18.262 1.00 95.88 84 GLN A C 1
ATOM 609 O O . GLN A 1 84 ? -3.126 6.077 17.427 1.00 95.88 84 GLN A O 1
ATOM 614 N N . GLU A 1 85 ? -1.027 6.599 18.041 1.00 94.06 85 GLU A N 1
ATOM 615 C CA . GLU A 1 85 ? -0.388 6.038 16.857 1.00 94.06 85 GLU A CA 1
ATOM 616 C C . GLU A 1 85 ? -0.057 4.557 17.068 1.00 94.06 85 GLU A C 1
ATOM 618 O O . GLU A 1 85 ? 0.426 4.160 18.132 1.00 94.06 85 GLU A O 1
ATOM 623 N N . PHE A 1 86 ? -0.315 3.760 16.035 1.00 92.94 86 PHE A N 1
ATOM 624 C CA . PHE A 1 86 ? -0.007 2.341 15.958 1.00 92.94 86 PHE A CA 1
ATOM 625 C C . PHE A 1 86 ? 0.925 2.097 14.776 1.00 92.94 86 PHE A C 1
ATOM 627 O O . PHE A 1 86 ? 0.686 2.588 13.668 1.00 92.94 86 PHE A O 1
ATOM 634 N N . VAL A 1 87 ? 1.979 1.323 15.030 1.00 89.81 87 VAL A N 1
ATOM 635 C CA . VAL A 1 87 ? 2.996 0.963 14.042 1.00 89.81 87 VAL A CA 1
ATOM 636 C C . VAL A 1 87 ? 3.188 -0.545 14.084 1.00 89.81 87 VAL A C 1
ATOM 638 O O . VAL A 1 87 ? 3.517 -1.105 15.131 1.00 89.81 87 VAL A O 1
ATOM 641 N N . PHE A 1 88 ? 2.975 -1.203 12.947 1.00 86.56 88 PHE A N 1
ATOM 642 C CA . PHE A 1 88 ? 3.187 -2.641 12.807 1.00 86.56 88 PHE A CA 1
ATOM 643 C C . PHE A 1 88 ? 4.138 -2.935 11.653 1.00 86.56 88 PHE A C 1
ATOM 645 O O . PHE A 1 88 ? 3.843 -2.512 10.535 1.00 86.56 88 PHE A O 1
ATOM 652 N N . PRO A 1 89 ? 5.221 -3.702 11.870 1.00 81.38 89 PRO A N 1
ATOM 653 C CA . PRO A 1 89 ? 6.065 -4.160 10.780 1.00 81.38 89 PRO A CA 1
ATOM 654 C C . PRO A 1 89 ? 5.278 -5.167 9.950 1.00 81.38 89 PRO A C 1
ATOM 656 O O . PRO A 1 89 ? 4.960 -6.258 10.410 1.00 81.38 89 PRO A O 1
ATOM 659 N N . LEU A 1 90 ? 4.941 -4.801 8.723 1.00 76.56 90 LEU A N 1
ATOM 660 C CA . LEU A 1 90 ? 4.276 -5.687 7.790 1.00 76.56 90 LEU A CA 1
ATOM 661 C C . LEU A 1 90 ? 5.234 -6.812 7.381 1.00 76.56 90 LEU A C 1
ATOM 663 O O . LEU A 1 90 ? 6.413 -6.569 7.134 1.00 76.56 90 LEU A O 1
ATOM 667 N N . GLN A 1 91 ? 4.726 -8.027 7.220 1.00 67.44 91 GLN A N 1
ATOM 668 C CA . GLN A 1 91 ? 5.454 -9.128 6.590 1.00 67.44 91 GLN A CA 1
ATOM 669 C C . GLN A 1 91 ? 4.786 -9.473 5.253 1.00 67.44 91 GLN A C 1
ATOM 671 O O . GLN A 1 91 ? 3.734 -10.104 5.215 1.00 67.44 91 GLN A O 1
ATOM 676 N N . GLY A 1 92 ? 5.362 -9.016 4.137 1.00 61.84 92 GLY A N 1
ATOM 677 C CA . GLY A 1 92 ? 4.837 -9.303 2.795 1.00 61.84 92 GLY A CA 1
ATOM 678 C C . GLY A 1 92 ? 3.693 -8.388 2.333 1.00 61.84 92 GLY A C 1
ATOM 679 O O . GLY A 1 92 ? 3.618 -7.233 2.733 1.00 61.84 92 GLY A O 1
ATOM 680 N N . GLY A 1 93 ? 2.859 -8.884 1.410 1.00 66.69 93 GLY A N 1
ATOM 681 C CA . GLY A 1 93 ? 1.896 -8.105 0.613 1.00 66.69 93 GLY A CA 1
ATOM 682 C C . GLY A 1 93 ? 0.706 -7.506 1.379 1.00 66.69 93 GLY A C 1
ATOM 683 O O . GLY A 1 93 ? 0.812 -6.437 1.973 1.00 66.69 93 GLY A O 1
ATOM 684 N N . ARG A 1 94 ? -0.475 -8.133 1.270 1.00 72.56 94 ARG A N 1
ATOM 685 C CA . ARG A 1 94 ? -1.698 -7.678 1.955 1.00 72.56 94 ARG A CA 1
ATOM 686 C C . ARG A 1 94 ? -1.641 -8.095 3.420 1.00 72.56 94 ARG A C 1
ATOM 688 O O . ARG A 1 94 ? -1.471 -9.274 3.711 1.00 72.56 94 ARG A O 1
ATOM 695 N N . ALA A 1 95 ? -1.828 -7.139 4.316 1.00 81.69 95 ALA A N 1
ATOM 696 C CA . ALA A 1 95 ? -1.880 -7.354 5.750 1.00 81.69 95 ALA A CA 1
ATOM 697 C C . ALA A 1 95 ? -3.296 -7.133 6.282 1.00 81.69 95 ALA A C 1
ATOM 699 O O . ALA A 1 95 ? -4.006 -6.229 5.844 1.00 81.69 95 ALA A O 1
ATOM 700 N N . GLU A 1 96 ? -3.690 -7.968 7.236 1.00 87.31 96 GLU A N 1
ATOM 701 C CA . GLU A 1 96 ? -4.958 -7.861 7.945 1.00 87.31 96 GLU A CA 1
ATOM 702 C C . GLU A 1 96 ? -4.689 -7.433 9.387 1.00 87.31 96 GLU A C 1
ATOM 704 O O . GLU A 1 96 ? -4.087 -8.177 10.160 1.00 87.31 96 GLU A O 1
ATOM 709 N N . ILE A 1 97 ? -5.109 -6.220 9.739 1.00 90.62 97 ILE A N 1
ATOM 710 C CA . ILE A 1 97 ? -4.992 -5.673 11.089 1.00 90.62 97 ILE A CA 1
ATOM 711 C C . ILE A 1 97 ? -6.380 -5.662 11.706 1.00 90.62 97 ILE A C 1
ATOM 713 O O . ILE A 1 97 ? -7.311 -5.058 11.177 1.00 90.62 97 ILE A O 1
ATOM 717 N N . LYS A 1 98 ? -6.527 -6.331 12.842 1.00 92.75 98 LYS A N 1
ATOM 718 C CA . LYS A 1 98 ? -7.793 -6.437 13.553 1.00 92.75 98 LYS A CA 1
ATOM 719 C C . LYS A 1 98 ? -7.857 -5.379 14.646 1.00 92.75 98 LYS A C 1
ATOM 721 O O . LYS A 1 98 ? -6.998 -5.357 15.515 1.00 92.75 98 LYS A O 1
ATOM 726 N N . VAL A 1 99 ? -8.876 -4.530 14.640 1.00 94.19 99 VAL A N 1
ATOM 727 C CA . VAL A 1 99 ? -9.132 -3.546 15.697 1.00 94.19 99 VAL A CA 1
ATOM 728 C C . VAL A 1 99 ? -10.412 -3.922 16.425 1.00 94.19 99 VAL A C 1
ATOM 730 O O . VAL A 1 99 ? -11.502 -3.792 15.884 1.00 94.19 99 VAL A O 1
ATOM 733 N N . ARG A 1 100 ? -10.296 -4.379 17.665 1.00 94.25 100 ARG A N 1
ATOM 734 C CA . ARG A 1 100 ? -11.433 -4.664 18.537 1.00 94.25 100 ARG A CA 1
ATOM 735 C C . ARG A 1 100 ? -11.773 -3.431 19.356 1.00 94.25 100 ARG A C 1
ATOM 737 O O . ARG A 1 100 ? -11.006 -3.081 20.247 1.00 94.25 100 ARG A O 1
ATOM 744 N N . PHE A 1 101 ? -12.921 -2.813 19.107 1.00 94.00 101 PHE A N 1
ATOM 745 C CA . PHE A 1 101 ? -13.477 -1.771 19.974 1.00 94.00 101 PHE A CA 1
ATOM 746 C C . PHE A 1 101 ? -14.354 -2.434 21.044 1.00 94.00 101 PHE A C 1
ATOM 748 O O . PHE A 1 101 ? -15.243 -3.209 20.705 1.00 94.00 101 PHE A O 1
ATOM 755 N N . THR A 1 102 ? -14.081 -2.203 22.332 1.00 95.12 102 THR A N 1
ATOM 756 C CA . THR A 1 102 ? -14.635 -3.048 23.414 1.00 95.12 102 THR A CA 1
ATOM 757 C C . THR A 1 102 ? -15.738 -2.402 24.243 1.00 95.12 102 THR A C 1
ATOM 759 O O . THR A 1 102 ? -16.630 -3.113 24.702 1.00 95.12 102 THR A O 1
ATOM 762 N N . ASN A 1 103 ? -15.728 -1.082 24.421 1.00 95.06 103 ASN A N 1
ATOM 763 C CA . ASN A 1 103 ? -16.584 -0.379 25.381 1.00 95.06 103 ASN A CA 1
ATOM 764 C C . ASN A 1 103 ? -17.455 0.698 24.724 1.00 95.06 103 ASN A C 1
ATOM 766 O O . ASN A 1 103 ? -17.538 1.821 25.196 1.00 95.06 103 ASN A O 1
ATOM 770 N N . ASP A 1 104 ? -18.139 0.333 23.656 1.00 92.62 104 ASP A N 1
ATOM 771 C CA . ASP A 1 104 ? -19.244 1.100 23.071 1.00 92.62 104 ASP A CA 1
ATOM 772 C C . ASP A 1 104 ? -20.291 1.562 24.115 1.00 92.62 104 ASP A C 1
ATOM 774 O O . ASP A 1 104 ? -20.333 1.081 25.254 1.00 92.62 104 ASP A O 1
ATOM 778 N N . GLY A 1 105 ? -21.111 2.545 23.756 1.00 92.75 105 GLY A N 1
ATOM 779 C CA . GLY A 1 105 ? -22.067 3.228 24.626 1.00 92.75 105 GLY A CA 1
ATOM 780 C C . GLY A 1 105 ? -21.702 4.692 24.861 1.00 92.75 105 GLY A C 1
ATOM 781 O O . GLY A 1 105 ? -20.876 5.255 24.158 1.00 92.75 105 GLY A O 1
ATOM 782 N N . ARG A 1 106 ? -22.306 5.322 25.873 1.00 94.94 106 ARG A N 1
ATOM 783 C CA . ARG A 1 106 ? -22.130 6.761 26.129 1.00 94.94 106 ARG A CA 1
ATOM 784 C C . ARG A 1 106 ? -21.203 7.051 27.308 1.00 94.94 106 ARG A C 1
ATOM 786 O O . ARG A 1 106 ? -21.253 6.347 28.315 1.00 94.94 106 ARG A O 1
ATOM 793 N N . SER A 1 107 ? -20.426 8.127 27.206 1.00 94.81 107 SER A N 1
ATOM 794 C CA . SER A 1 107 ? -19.698 8.765 28.312 1.00 94.81 107 SER A CA 1
ATOM 795 C C . SER A 1 107 ? -20.116 10.233 28.378 1.00 94.81 107 SER A C 1
ATOM 797 O O . SER A 1 107 ? -20.073 10.933 27.372 1.00 94.81 107 SER A O 1
ATOM 799 N N . ASN A 1 108 ? -20.608 10.694 29.532 1.00 93.62 108 ASN A N 1
ATOM 800 C CA . ASN A 1 108 ? -21.087 12.075 29.724 1.00 93.62 108 ASN A CA 1
ATOM 801 C C . ASN A 1 108 ? -22.094 12.557 28.655 1.00 93.62 108 ASN A C 1
ATOM 803 O O . ASN A 1 108 ? -22.086 13.712 28.241 1.00 93.62 108 ASN A O 1
ATOM 807 N N . GLY A 1 109 ? -22.963 11.654 28.188 1.00 94.12 109 GLY A N 1
ATOM 808 C CA . GLY A 1 109 ? -23.959 11.944 27.150 1.00 94.12 109 GLY A CA 1
ATOM 809 C C . GLY A 1 109 ? -23.427 11.932 25.712 1.00 94.12 109 GLY A C 1
ATOM 810 O O . GLY A 1 109 ? -24.239 11.980 24.790 1.00 94.12 109 GLY A O 1
ATOM 811 N N . ILE A 1 110 ? -22.114 11.799 25.514 1.00 94.75 110 ILE A N 1
ATOM 812 C CA . ILE A 1 110 ? -21.459 11.678 24.208 1.00 94.75 110 ILE A CA 1
ATOM 813 C C . ILE A 1 110 ? -21.330 10.195 23.856 1.00 94.75 110 ILE A C 1
ATOM 815 O O . ILE A 1 110 ? -21.022 9.370 24.716 1.00 94.75 110 ILE A O 1
ATOM 819 N N . ASP A 1 111 ? -21.623 9.850 22.607 1.00 95.12 111 ASP A N 1
ATOM 820 C CA . ASP A 1 111 ? -21.471 8.489 22.095 1.00 95.12 111 ASP A CA 1
ATOM 821 C C . ASP A 1 111 ? -19.992 8.157 21.881 1.00 95.12 111 ASP A C 1
ATOM 823 O O . ASP A 1 111 ? -19.240 8.996 21.392 1.00 95.12 111 ASP A O 1
ATOM 827 N N . ARG A 1 112 ? -19.569 6.952 22.261 1.00 96.38 112 ARG A N 1
ATOM 828 C CA . ARG A 1 112 ? -18.179 6.517 22.120 1.00 96.38 112 ARG A CA 1
ATOM 829 C C . ARG A 1 112 ? -17.960 5.918 20.744 1.00 96.38 112 ARG A C 1
ATOM 831 O O . ARG A 1 112 ? -18.409 4.804 20.483 1.00 96.38 112 ARG A O 1
ATOM 838 N N . ASN A 1 113 ? -17.205 6.614 19.904 1.00 96.25 113 ASN A N 1
ATOM 839 C CA . ASN A 1 113 ? -16.764 6.100 18.614 1.00 96.25 113 ASN A CA 1
ATOM 840 C C . ASN A 1 113 ? -15.242 6.117 18.530 1.00 96.25 113 ASN A C 1
ATOM 842 O O . ASN A 1 113 ? -14.575 6.985 19.090 1.00 96.25 113 ASN A O 1
ATOM 846 N N . VAL A 1 114 ? -14.695 5.160 17.784 1.00 97.00 114 VAL A N 1
ATOM 847 C CA . VAL A 1 114 ? -13.275 5.161 17.428 1.00 97.00 114 VAL A CA 1
ATOM 848 C C . VAL A 1 114 ? -13.122 5.614 15.986 1.00 97.00 114 VAL A C 1
ATOM 850 O O . VAL A 1 114 ? -13.836 5.128 15.115 1.00 97.00 114 VAL A O 1
ATOM 853 N N . HIS A 1 115 ? -12.171 6.502 15.707 1.00 95.31 115 HIS A N 1
ATOM 854 C CA . HIS A 1 115 ? -11.883 6.945 14.344 1.00 95.31 115 HIS A CA 1
ATOM 855 C C . HIS A 1 115 ? -10.503 6.495 13.907 1.00 95.31 115 HIS A C 1
ATOM 857 O O . HIS A 1 115 ? -9.498 6.762 14.562 1.00 95.31 115 HIS A O 1
ATOM 863 N N . PHE A 1 116 ? -10.461 5.819 12.771 1.00 93.69 116 PHE A N 1
ATOM 864 C CA . PHE A 1 116 ? -9.260 5.373 12.098 1.00 93.69 116 PHE A CA 1
ATOM 865 C C . PHE A 1 116 ? -8.812 6.401 11.070 1.00 93.69 116 PHE A C 1
ATOM 867 O O . PHE A 1 116 ? -9.568 6.782 10.176 1.00 93.69 116 PHE A O 1
ATOM 874 N N . LYS A 1 117 ? -7.540 6.790 11.153 1.00 90.56 117 LYS A N 1
ATOM 875 C CA . LYS A 1 117 ? -6.902 7.663 10.174 1.00 90.56 117 LYS A CA 1
ATOM 876 C C . LYS A 1 117 ? -5.554 7.082 9.742 1.00 90.56 117 LYS A C 1
ATOM 878 O O . LYS A 1 117 ? -4.678 6.904 10.591 1.00 90.56 117 LYS A O 1
ATOM 883 N N . PRO A 1 118 ? -5.339 6.813 8.445 1.00 86.31 118 PRO A N 1
ATOM 884 C CA . PRO A 1 118 ? -4.025 6.409 7.965 1.00 86.31 118 PRO A CA 1
ATOM 885 C C . PRO A 1 118 ? -3.025 7.562 8.102 1.00 86.31 118 PRO A C 1
ATOM 887 O O . PRO A 1 118 ? -3.395 8.730 7.954 1.00 86.31 118 PRO A O 1
ATOM 890 N N . SER A 1 119 ? -1.760 7.253 8.394 1.00 80.62 119 SER A N 1
ATOM 891 C CA . SER A 1 119 ? -0.727 8.289 8.482 1.00 80.62 119 SER A CA 1
ATOM 892 C C . SER A 1 119 ? -0.362 8.803 7.086 1.00 80.62 119 SER A C 1
ATOM 894 O O . SER A 1 119 ? -0.173 8.022 6.157 1.00 80.62 119 SER A O 1
ATOM 896 N N . THR A 1 120 ? -0.332 10.125 6.921 1.00 56.62 120 THR A N 1
ATOM 897 C CA . THR A 1 120 ? -0.486 10.814 5.627 1.00 56.62 120 THR A CA 1
ATOM 898 C C . THR A 1 120 ? 0.763 10.877 4.739 1.00 56.62 120 THR A C 1
ATOM 900 O O . THR A 1 120 ? 0.660 11.412 3.641 1.00 56.62 120 THR A O 1
ATOM 903 N N . SER A 1 121 ? 1.920 10.352 5.154 1.00 51.34 121 SER A N 1
ATOM 904 C CA . SER A 1 121 ? 3.156 10.389 4.344 1.00 51.34 121 SER A CA 1
ATOM 905 C C . SER A 1 121 ? 3.417 9.116 3.536 1.00 51.34 121 SER A C 1
ATOM 907 O O . SER A 1 121 ? 3.938 9.202 2.431 1.00 51.34 121 SER A O 1
ATOM 909 N N . ASP A 1 122 ? 2.998 7.955 4.044 1.00 52.62 122 ASP A N 1
ATOM 910 C CA . ASP A 1 122 ? 3.342 6.630 3.496 1.00 52.62 122 ASP A CA 1
ATOM 911 C C . ASP A 1 122 ? 2.104 5.738 3.347 1.00 52.62 122 ASP A C 1
ATOM 913 O O . ASP A 1 122 ? 2.184 4.510 3.424 1.00 52.62 122 ASP A O 1
ATOM 917 N N . ALA A 1 123 ? 0.927 6.361 3.223 1.00 52.97 123 ALA A N 1
ATOM 918 C CA . ALA A 1 123 ? -0.356 5.684 3.330 1.00 52.97 123 ALA A CA 1
ATOM 919 C C . ALA A 1 123 ? -0.505 4.606 2.252 1.00 52.97 123 ALA A C 1
ATOM 921 O O . ALA A 1 123 ? -0.898 4.862 1.112 1.00 52.97 123 ALA A O 1
ATOM 922 N N . LEU A 1 124 ? -0.234 3.370 2.657 1.00 60.56 124 LEU A N 1
ATOM 923 C CA . LEU A 1 124 ? -0.698 2.185 1.966 1.00 60.56 124 LEU A CA 1
ATOM 924 C C . LEU A 1 124 ? -2.203 2.319 1.740 1.00 60.56 124 LEU A C 1
ATOM 926 O O . LEU A 1 124 ? -2.897 2.875 2.583 1.00 60.56 124 LEU A O 1
ATOM 930 N N . PRO A 1 125 ? -2.756 1.872 0.615 1.00 61.56 125 PRO A N 1
ATOM 931 C CA . PRO A 1 125 ? -4.198 1.850 0.483 1.00 61.56 125 PRO A CA 1
ATOM 932 C C . PRO A 1 125 ? -4.791 0.956 1.596 1.00 61.56 125 PRO A C 1
ATOM 934 O O . PRO A 1 125 ? -4.405 -0.206 1.764 1.00 61.56 125 PRO A O 1
ATOM 937 N N . TYR A 1 126 ? -5.706 1.533 2.386 1.00 69.88 126 TYR A N 1
ATOM 938 C CA . TYR A 1 126 ? -6.393 0.875 3.500 1.00 69.88 126 TYR A CA 1
ATOM 939 C C . TYR A 1 126 ? -7.856 0.617 3.155 1.00 69.88 126 TYR A C 1
ATOM 941 O O . TYR A 1 126 ? -8.523 1.480 2.589 1.00 69.88 126 TYR A O 1
ATOM 949 N N . LEU A 1 127 ? -8.377 -0.534 3.559 1.00 69.31 127 LEU A N 1
ATOM 950 C CA . LEU A 1 127 ? -9.798 -0.847 3.513 1.00 69.31 127 LEU A CA 1
ATOM 951 C C . LEU A 1 127 ? -10.262 -1.238 4.909 1.00 69.31 127 LEU A C 1
ATOM 953 O O . LEU A 1 127 ? -9.750 -2.188 5.491 1.00 69.31 127 LEU A O 1
ATOM 957 N N . VAL A 1 128 ? -11.262 -0.531 5.420 1.00 71.38 128 VAL A N 1
ATOM 958 C CA . VAL A 1 128 ? -11.872 -0.838 6.709 1.00 71.38 128 VAL A CA 1
ATOM 959 C C . VAL A 1 128 ? -13.181 -1.585 6.481 1.00 71.38 128 VAL A C 1
ATOM 961 O O . VAL A 1 128 ? -14.051 -1.139 5.733 1.00 71.38 128 VAL A O 1
ATOM 964 N N . THR A 1 129 ? -13.339 -2.716 7.155 1.00 72.25 129 THR A N 1
ATOM 965 C CA . THR A 1 129 ? -14.593 -3.468 7.215 1.00 72.25 129 THR A CA 1
ATOM 966 C C . THR A 1 129 ? -14.884 -3.915 8.644 1.00 72.25 129 THR A C 1
ATOM 968 O O . THR A 1 129 ? -14.007 -3.904 9.499 1.00 72.25 129 THR A O 1
ATOM 971 N N . ASN A 1 130 ? -16.124 -4.303 8.926 1.00 67.06 130 ASN A N 1
ATOM 972 C CA . ASN A 1 130 ? -16.474 -4.968 10.177 1.00 67.06 130 ASN A CA 1
ATOM 973 C C . ASN A 1 130 ? -16.297 -6.483 9.984 1.00 67.06 130 ASN A C 1
ATOM 975 O O . ASN A 1 130 ? -16.698 -7.036 8.953 1.00 67.06 130 ASN A O 1
ATOM 979 N N . GLY A 1 131 ? -15.679 -7.151 10.951 1.00 60.56 131 GLY A N 1
ATOM 980 C CA . GLY A 1 131 ? -15.426 -8.581 10.958 1.00 60.56 131 GLY A CA 1
ATOM 981 C C . GLY A 1 131 ? -16.715 -9.353 10.702 1.00 60.56 131 GLY A C 1
ATOM 982 O O . GLY A 1 131 ? -17.667 -9.310 11.480 1.00 60.56 131 GLY A O 1
ATOM 983 N N . ARG A 1 132 ? -16.744 -10.084 9.581 1.00 55.81 132 ARG A N 1
ATOM 984 C CA . ARG A 1 132 ? -17.945 -10.730 9.023 1.00 55.81 132 ARG A CA 1
ATOM 985 C C . ARG A 1 132 ? -18.669 -11.668 10.006 1.00 55.81 132 ARG A C 1
ATOM 987 O O . ARG A 1 132 ? -19.846 -11.944 9.801 1.00 55.81 132 ARG A O 1
ATOM 994 N N . ARG A 1 133 ? -17.981 -12.169 11.043 1.00 51.59 133 ARG A N 1
ATOM 995 C CA . ARG A 1 133 ? -18.555 -13.073 12.057 1.00 51.59 133 ARG A CA 1
ATOM 996 C C . ARG A 1 133 ? -19.218 -12.347 13.230 1.00 51.59 133 ARG A C 1
ATOM 998 O O . ARG A 1 133 ? -20.253 -12.818 13.685 1.00 51.59 133 ARG A O 1
ATOM 1005 N N . ASP A 1 134 ? -18.704 -11.199 13.665 1.00 49.84 134 ASP A N 1
ATOM 1006 C CA . ASP A 1 134 ? -19.212 -10.527 14.874 1.00 49.84 134 ASP A CA 1
ATOM 1007 C C . ASP A 1 134 ? -20.370 -9.572 14.561 1.00 49.84 134 ASP A C 1
ATOM 1009 O O . ASP A 1 134 ? -21.307 -9.423 15.350 1.00 49.84 134 ASP A O 1
ATOM 1013 N N . ALA A 1 135 ? -20.380 -8.997 13.355 1.00 50.16 135 ALA A N 1
ATOM 1014 C CA . ALA A 1 135 ? -21.480 -8.152 12.899 1.00 50.16 135 ALA A CA 1
ATOM 1015 C C . ALA A 1 135 ? -22.802 -8.931 12.752 1.00 50.16 135 ALA A C 1
ATOM 1017 O O . ALA A 1 135 ? -23.869 -8.397 13.057 1.00 50.16 135 ALA A O 1
ATOM 1018 N N . ALA A 1 136 ? -22.736 -10.210 12.362 1.00 49.31 136 ALA A N 1
ATOM 1019 C CA . ALA A 1 136 ? -23.907 -11.084 12.286 1.00 49.31 136 ALA A CA 1
ATOM 1020 C C . ALA A 1 136 ? -24.517 -11.371 13.670 1.00 49.31 136 ALA A C 1
ATOM 1022 O O . ALA A 1 136 ? -25.725 -11.561 13.762 1.00 49.31 136 ALA A O 1
ATOM 1023 N N . GLY A 1 137 ? -23.710 -11.358 14.738 1.00 52.94 137 GLY A N 1
ATOM 1024 C CA . GLY A 1 137 ? -24.177 -11.571 16.110 1.00 52.94 137 GLY A CA 1
ATOM 1025 C C . GLY A 1 137 ? -24.900 -10.361 16.709 1.00 52.94 137 GLY A C 1
ATOM 1026 O O . GLY A 1 137 ? -25.911 -10.534 17.381 1.00 52.94 137 GLY A O 1
ATOM 1027 N N . LYS A 1 138 ? -24.425 -9.135 16.443 1.00 57.31 138 LYS A N 1
ATOM 1028 C CA . LYS A 1 138 ? -25.058 -7.902 16.959 1.00 57.31 138 LYS A CA 1
ATOM 1029 C C . LYS A 1 138 ? -26.241 -7.413 16.129 1.00 57.31 138 LYS A C 1
ATOM 1031 O O . LYS A 1 138 ? -27.187 -6.861 16.680 1.00 57.31 138 LYS A O 1
ATOM 1036 N N . TRP A 1 139 ? -26.172 -7.577 14.813 1.00 57.31 139 TRP A N 1
ATOM 1037 C CA . TRP A 1 139 ? -27.135 -6.978 13.891 1.00 57.31 139 TRP A CA 1
ATOM 1038 C C . TRP A 1 139 ? -28.014 -8.044 13.210 1.00 57.31 139 TRP A C 1
ATOM 1040 O O . TRP A 1 139 ? -29.098 -7.746 12.713 1.00 57.31 139 TRP A O 1
ATOM 1050 N N . GLY A 1 140 ? -27.617 -9.314 13.240 1.00 55.09 140 GLY A N 1
ATOM 1051 C CA . GLY A 1 140 ? -28.249 -10.371 12.459 1.00 55.09 140 GLY A CA 1
ATOM 1052 C C . GLY A 1 140 ? -27.681 -10.416 11.032 1.00 55.09 140 GLY A C 1
ATOM 1053 O O . GLY A 1 140 ? -27.329 -9.377 10.464 1.00 55.09 140 GLY A O 1
ATOM 1054 N N . PRO A 1 141 ? -27.603 -11.604 10.409 1.00 54.84 141 PRO A N 1
ATOM 1055 C CA . PRO A 1 141 ? -26.997 -11.787 9.085 1.00 54.84 141 PRO A CA 1
ATOM 1056 C C . PRO A 1 141 ? -27.701 -11.004 7.962 1.00 54.84 141 PRO A C 1
ATOM 1058 O O . PRO A 1 141 ? -27.106 -10.790 6.911 1.00 54.84 141 PRO A O 1
ATOM 1061 N N . ALA A 1 142 ? -28.946 -10.564 8.182 1.00 56.31 142 ALA A N 1
ATOM 1062 C CA . ALA A 1 142 ? -29.740 -9.809 7.216 1.00 56.31 142 ALA A CA 1
ATOM 1063 C C . ALA A 1 142 ? -29.584 -8.278 7.313 1.00 56.31 142 ALA A C 1
ATOM 1065 O O . ALA A 1 142 ? -29.882 -7.592 6.340 1.00 56.31 142 ALA A O 1
ATOM 1066 N N . SER A 1 143 ? -29.139 -7.720 8.449 1.00 59.75 143 SER A N 1
ATOM 1067 C CA . SER A 1 143 ? -29.109 -6.256 8.637 1.00 59.75 143 SER A CA 1
ATOM 1068 C C . SER A 1 143 ? -27.709 -5.643 8.517 1.00 59.75 143 SER A C 1
ATOM 1070 O O . SER A 1 143 ? -27.579 -4.454 8.214 1.00 59.75 143 SER A O 1
ATOM 1072 N N . TRP A 1 144 ? -26.654 -6.449 8.685 1.00 66.62 144 TRP A N 1
ATOM 1073 C CA . TRP A 1 144 ? -25.298 -6.066 8.303 1.00 66.62 144 TRP A CA 1
ATOM 1074 C C . TRP A 1 144 ? -24.985 -6.556 6.888 1.00 66.62 144 TRP A C 1
ATOM 1076 O O . TRP A 1 144 ? -24.440 -7.640 6.686 1.00 66.62 144 TRP A O 1
ATOM 1086 N N . ASN A 1 145 ? -25.329 -5.743 5.894 1.00 71.44 145 ASN A N 1
ATOM 1087 C CA . ASN A 1 145 ? -25.162 -6.063 4.479 1.00 71.44 145 ASN A CA 1
ATOM 1088 C C . ASN A 1 145 ? -24.229 -5.077 3.765 1.00 71.44 145 ASN A C 1
ATOM 1090 O O . ASN A 1 145 ? -24.505 -4.624 2.657 1.00 71.44 145 ASN A O 1
ATOM 1094 N N . CYS A 1 146 ? -23.044 -4.837 4.331 1.00 68.31 146 CYS A N 1
ATOM 1095 C CA . CYS A 1 146 ? -21.922 -4.255 3.576 1.00 68.31 146 CYS A CA 1
ATOM 1096 C C . CYS A 1 146 ? -21.341 -5.267 2.561 1.00 68.31 146 CYS A C 1
ATOM 1098 O O . CYS A 1 146 ? -20.134 -5.335 2.323 1.00 68.31 146 CYS A O 1
ATOM 1100 N N . SER A 1 147 ? -22.197 -6.147 2.030 1.00 53.91 147 SER A N 1
ATOM 1101 C CA . SER A 1 147 ? -21.873 -7.270 1.167 1.00 53.91 147 SER A CA 1
ATOM 1102 C C . SER A 1 147 ? -21.726 -6.760 -0.253 1.00 53.91 147 SER A C 1
ATOM 1104 O O . SER A 1 147 ? -22.659 -6.761 -1.049 1.00 53.91 147 SER A O 1
ATOM 1106 N N . GLY A 1 148 ? -20.523 -6.302 -0.549 1.00 50.66 148 GLY A N 1
ATOM 1107 C CA . GLY A 1 148 ? -20.185 -5.805 -1.863 1.00 50.66 148 GLY A CA 1
ATOM 1108 C C . GLY A 1 148 ? -18.737 -5.378 -1.875 1.00 50.66 148 GLY A C 1
ATOM 1109 O O . GLY A 1 148 ? -18.485 -4.188 -1.910 1.00 50.66 148 GLY A O 1
ATOM 1110 N N . VAL A 1 149 ? -17.828 -6.358 -1.847 1.00 47.44 149 VAL A N 1
ATOM 1111 C CA . VAL A 1 149 ? -16.420 -6.278 -2.283 1.00 47.44 149 VAL A CA 1
ATOM 1112 C C . VAL A 1 149 ? -15.659 -4.986 -1.963 1.00 47.44 149 VAL A C 1
ATOM 1114 O O . VAL A 1 149 ? -15.904 -3.951 -2.566 1.00 47.44 149 VAL A O 1
ATOM 1117 N N . GLU A 1 150 ? -14.658 -5.106 -1.091 1.00 53.19 150 GLU A N 1
ATOM 1118 C CA . GLU A 1 150 ? -13.448 -4.267 -1.064 1.00 53.19 150 GLU A CA 1
ATOM 1119 C C . GLU A 1 150 ? -13.626 -2.792 -1.444 1.00 53.19 150 GLU A C 1
ATOM 1121 O O . GLU A 1 150 ? -12.971 -2.264 -2.341 1.00 53.19 150 GLU A O 1
ATOM 1126 N N . ALA A 1 151 ? -14.581 -2.131 -0.803 1.00 50.94 151 ALA A N 1
ATOM 1127 C CA . ALA A 1 151 ? -14.974 -0.802 -1.215 1.00 50.94 151 ALA A CA 1
ATOM 1128 C C . ALA A 1 151 ? -14.077 0.216 -0.485 1.00 50.94 151 ALA A C 1
ATOM 1130 O O . ALA A 1 151 ? -14.177 0.401 0.728 1.00 50.94 151 ALA A O 1
ATOM 1131 N N . TRP A 1 152 ? -13.119 0.771 -1.231 1.00 57.69 152 TRP A N 1
ATOM 1132 C CA . TRP A 1 152 ? -12.102 1.716 -0.762 1.00 57.69 152 TRP A CA 1
ATOM 1133 C C . TRP A 1 152 ? -12.703 2.941 -0.048 1.00 57.69 152 TRP A C 1
ATOM 1135 O O . TRP A 1 152 ? -13.848 3.304 -0.326 1.00 57.69 152 TRP A O 1
ATOM 1145 N N . PRO A 1 153 ? -11.948 3.630 0.830 1.00 55.69 153 PRO A N 1
ATOM 1146 C CA . PRO A 1 153 ? -12.374 4.902 1.404 1.00 55.69 153 PRO A CA 1
ATOM 1147 C C . PRO A 1 153 ? -12.877 5.845 0.302 1.00 55.69 153 PRO A C 1
ATOM 1149 O O . PRO A 1 153 ? -12.192 6.068 -0.695 1.00 55.69 153 PRO A O 1
ATOM 1152 N N . GLY A 1 154 ? -14.105 6.348 0.449 1.00 57.75 154 GLY A N 1
ATOM 1153 C CA . GLY A 1 154 ? -14.761 7.194 -0.557 1.00 57.75 154 GLY A CA 1
ATOM 1154 C C . GLY A 1 154 ? -15.628 6.456 -1.585 1.00 57.75 154 GLY A C 1
ATOM 1155 O O . GLY A 1 154 ? -16.368 7.105 -2.323 1.00 57.75 154 GLY A O 1
ATOM 1156 N N . SER A 1 155 ? -15.640 5.119 -1.614 1.00 59.44 155 SER A N 1
ATOM 1157 C CA . SER A 1 155 ? -16.685 4.384 -2.327 1.00 59.44 155 SER A CA 1
ATOM 1158 C C . SER A 1 155 ? -18.004 4.600 -1.576 1.00 59.44 155 SER A C 1
ATOM 1160 O O . SER A 1 155 ? -18.198 4.065 -0.478 1.00 59.44 155 SER A O 1
ATOM 1162 N N . GLY A 1 156 ? -18.873 5.453 -2.115 1.00 63.91 156 GLY A N 1
ATOM 1163 C CA . GLY A 1 156 ? -20.150 5.815 -1.499 1.00 63.91 156 GLY A CA 1
ATOM 1164 C C . GLY A 1 156 ? -21.036 4.611 -1.148 1.00 63.91 156 GLY A C 1
ATOM 1165 O O . GLY A 1 156 ? -20.734 3.460 -1.466 1.00 63.91 156 GLY A O 1
ATOM 1166 N N . GLN A 1 157 ? -22.139 4.870 -0.451 1.00 71.25 157 GLN A N 1
ATOM 1167 C CA . GLN A 1 157 ? -23.132 3.848 -0.111 1.00 71.25 157 GLN A CA 1
ATOM 1168 C C . GLN A 1 157 ? -23.713 3.212 -1.384 1.00 71.25 157 GLN A C 1
ATOM 1170 O O . GLN A 1 157 ? -24.147 3.925 -2.290 1.00 71.25 157 GLN A O 1
ATOM 1175 N N . ARG A 1 158 ? -23.729 1.877 -1.471 1.00 71.88 158 ARG A N 1
ATOM 1176 C CA . ARG A 1 158 ? -24.380 1.165 -2.582 1.00 71.88 158 ARG A CA 1
ATOM 1177 C C . ARG A 1 158 ? -25.854 0.915 -2.273 1.00 71.88 158 ARG A C 1
ATOM 1179 O O . ARG A 1 158 ? -26.250 0.818 -1.112 1.00 71.88 158 ARG A O 1
ATOM 1186 N N . SER A 1 159 ? -26.667 0.782 -3.323 1.00 74.38 159 SER A N 1
ATOM 1187 C CA . SER A 1 159 ? -28.079 0.415 -3.179 1.00 74.38 159 SER A CA 1
ATOM 1188 C C . SER A 1 159 ? -28.207 -0.903 -2.415 1.00 74.38 159 SER A C 1
ATOM 1190 O O . SER A 1 159 ? -27.528 -1.879 -2.733 1.00 74.38 159 SER A O 1
ATOM 1192 N N . GLY A 1 160 ? -29.053 -0.905 -1.390 1.00 75.62 160 GLY A N 1
ATOM 1193 C CA . GLY A 1 160 ? -29.265 -2.055 -0.523 1.00 75.62 160 GLY A CA 1
ATOM 1194 C C . GLY A 1 160 ? -28.274 -2.182 0.631 1.00 75.62 160 GLY A C 1
ATOM 1195 O O . GLY A 1 160 ? -28.570 -2.963 1.518 1.00 75.62 160 GLY A O 1
ATOM 1196 N N . GLU A 1 161 ? -27.168 -1.430 0.694 1.00 77.56 161 GLU A N 1
ATOM 1197 C CA . GLU A 1 161 ? -26.274 -1.453 1.863 1.00 77.56 161 GLU A CA 1
ATOM 1198 C C . GLU A 1 161 ? -26.875 -0.714 3.063 1.00 77.56 161 GLU A C 1
ATOM 1200 O O . GLU A 1 161 ? -27.550 0.314 2.932 1.00 77.56 161 GLU A O 1
ATOM 1205 N N . ASN A 1 162 ? -26.530 -1.191 4.256 1.00 77.94 162 ASN A N 1
ATOM 1206 C CA . ASN A 1 162 ? -26.797 -0.506 5.503 1.00 77.94 162 ASN A CA 1
ATOM 1207 C C . ASN A 1 162 ? -26.144 0.891 5.452 1.00 77.94 162 ASN A C 1
ATOM 1209 O O . ASN A 1 162 ? -24.947 0.984 5.161 1.00 77.94 162 ASN A O 1
ATOM 1213 N N . PRO A 1 163 ? -26.871 1.979 5.775 1.00 79.44 163 PRO A N 1
ATOM 1214 C CA . PRO A 1 163 ? -26.315 3.337 5.783 1.00 79.44 163 PRO A CA 1
ATOM 1215 C C . PRO A 1 163 ? -25.027 3.485 6.600 1.00 79.44 163 PRO A C 1
ATOM 1217 O O . PRO A 1 163 ? -24.165 4.308 6.299 1.00 79.44 163 PRO A O 1
ATOM 1220 N N . ARG A 1 164 ? -24.849 2.630 7.607 1.00 79.88 164 ARG A N 1
ATOM 1221 C CA . ARG A 1 164 ? -23.676 2.606 8.479 1.00 79.88 164 ARG A CA 1
ATOM 1222 C C . ARG A 1 164 ? -22.412 2.046 7.823 1.00 79.88 164 ARG A C 1
ATOM 1224 O O . ARG A 1 164 ? -21.322 2.255 8.347 1.00 79.88 164 ARG A O 1
ATOM 1231 N N . CYS A 1 165 ? -22.513 1.375 6.674 1.00 78.50 165 CYS A N 1
ATOM 1232 C CA . CYS A 1 165 ? -21.339 0.915 5.925 1.00 78.50 165 CYS A CA 1
ATOM 1233 C C . CYS A 1 165 ? -20.442 2.091 5.511 1.00 78.50 165 CYS A C 1
ATOM 1235 O O . CYS A 1 165 ? -19.218 1.967 5.522 1.00 78.50 165 CYS A O 1
ATOM 1237 N N . ALA A 1 166 ? -21.038 3.247 5.197 1.00 81.12 166 ALA A N 1
ATOM 1238 C CA . ALA A 1 166 ? -20.294 4.451 4.845 1.00 81.12 166 ALA A CA 1
ATOM 1239 C C . ALA A 1 166 ? -19.436 4.969 6.012 1.00 81.12 166 ALA A C 1
ATOM 1241 O O . ALA A 1 166 ? 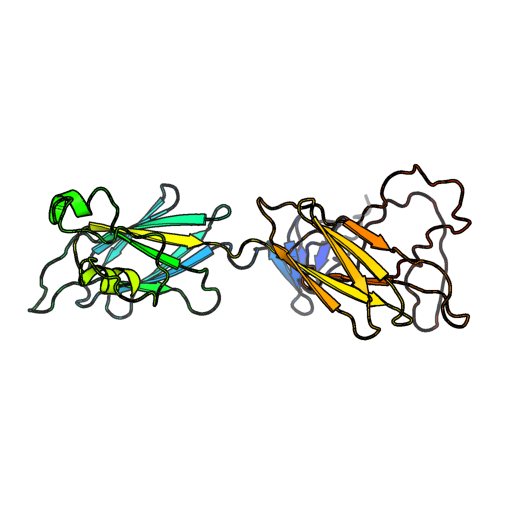-18.329 5.443 5.779 1.00 81.12 166 ALA A O 1
ATOM 1242 N N . TRP A 1 167 ? -19.908 4.822 7.254 1.00 86.00 167 TRP A N 1
ATOM 1243 C CA . TRP A 1 167 ? -19.175 5.252 8.448 1.00 86.00 167 TRP A CA 1
ATOM 1244 C C . TRP A 1 167 ? -17.925 4.404 8.644 1.00 86.00 167 TRP A C 1
ATOM 1246 O O . TRP A 1 167 ? -16.826 4.942 8.732 1.00 86.00 167 TRP A O 1
ATOM 1256 N N . VAL A 1 168 ? -18.073 3.077 8.589 1.00 85.62 168 VAL A N 1
ATOM 1257 C CA . VAL A 1 168 ? -16.936 2.154 8.714 1.00 85.62 168 VAL A CA 1
ATOM 1258 C C . VAL A 1 168 ? -15.919 2.382 7.603 1.00 85.62 168 VAL A C 1
ATOM 1260 O O . VAL A 1 168 ? -14.732 2.500 7.886 1.00 85.62 168 VAL A O 1
ATOM 1263 N N . ARG A 1 169 ? -16.366 2.524 6.348 1.00 81.12 169 ARG A N 1
ATOM 1264 C CA . ARG A 1 169 ? -15.465 2.830 5.222 1.00 81.12 169 ARG A CA 1
ATOM 1265 C C . ARG A 1 169 ? -14.801 4.202 5.336 1.00 81.12 169 ARG A C 1
ATOM 1267 O O . ARG A 1 169 ? -13.701 4.381 4.823 1.00 81.12 169 ARG A O 1
ATOM 1274 N N . GLY A 1 170 ? -15.454 5.148 6.008 1.00 82.69 170 GLY A N 1
ATOM 1275 C CA . GLY A 1 170 ? -14.896 6.449 6.372 1.00 82.69 170 GLY A CA 1
ATOM 1276 C C . GLY A 1 170 ? -13.919 6.403 7.551 1.00 82.69 170 GLY A C 1
ATOM 1277 O O . GLY A 1 170 ? -13.311 7.423 7.855 1.00 82.69 170 GLY A O 1
ATOM 1278 N N . GLY A 1 171 ? -13.743 5.241 8.188 1.00 88.75 171 GLY A N 1
ATOM 1279 C CA . GLY A 1 171 ? -12.857 5.050 9.333 1.00 88.75 171 GLY A CA 1
ATOM 1280 C C . GLY A 1 171 ? -13.547 5.141 10.695 1.00 88.75 171 GLY A C 1
ATOM 1281 O O . GLY A 1 171 ? -12.865 5.022 11.702 1.00 88.75 171 GLY A O 1
ATOM 1282 N N . THR A 1 172 ? -14.866 5.309 10.772 1.00 92.12 172 THR A N 1
ATOM 1283 C CA . THR A 1 172 ? -15.589 5.403 12.050 1.00 92.12 172 THR A CA 1
ATOM 1284 C C . THR A 1 172 ? -16.083 4.035 12.520 1.00 92.12 172 THR A C 1
ATOM 1286 O O . THR A 1 172 ? -16.870 3.360 11.853 1.00 92.12 172 THR A O 1
ATOM 1289 N N . PHE A 1 173 ? -15.643 3.632 13.706 1.00 92.56 173 PHE A N 1
ATOM 1290 C CA . PHE A 1 173 ? -16.002 2.397 14.394 1.00 92.56 173 PHE A CA 1
ATOM 1291 C C . PHE A 1 173 ? -17.012 2.742 15.488 1.00 92.56 173 PHE A C 1
ATOM 1293 O O . PHE A 1 173 ? -16.648 3.039 16.625 1.00 92.56 173 PHE A O 1
ATOM 1300 N N . ALA A 1 174 ? -18.290 2.735 15.123 1.00 89.56 174 ALA A N 1
ATOM 1301 C CA . ALA A 1 174 ? -19.348 3.245 15.991 1.00 89.56 174 ALA A CA 1
ATOM 1302 C C . ALA A 1 174 ? -19.919 2.219 16.978 1.00 89.56 174 ALA A C 1
ATOM 1304 O O . ALA A 1 174 ? -20.843 2.525 17.719 1.00 89.56 174 ALA A O 1
ATOM 1305 N N . TRP A 1 175 ? -19.431 0.975 16.953 1.00 89.19 175 TRP A N 1
ATOM 1306 C CA . TRP A 1 175 ? -19.967 -0.093 17.803 1.00 89.19 175 TRP A CA 1
ATOM 1307 C C . TRP A 1 175 ? -18.886 -1.020 18.314 1.00 89.19 175 TRP A C 1
ATOM 1309 O O . TRP A 1 175 ? -17.901 -1.281 17.620 1.00 89.19 175 TRP A O 1
ATOM 1319 N N . SER A 1 176 ? -19.139 -1.622 19.474 1.00 89.75 176 SER A N 1
ATOM 1320 C CA . SER A 1 176 ? -18.229 -2.613 20.050 1.00 89.75 176 SER A CA 1
ATOM 1321 C C . SER A 1 176 ? -18.274 -3.879 19.197 1.00 89.75 176 SER A C 1
ATOM 1323 O O . SER A 1 176 ? -19.305 -4.557 19.134 1.00 89.75 176 SER A O 1
ATOM 1325 N N . ALA A 1 177 ? -17.199 -4.113 18.454 1.00 87.12 177 ALA A N 1
ATOM 1326 C CA . ALA A 1 177 ? -17.056 -5.155 17.451 1.00 87.12 177 ALA A CA 1
ATOM 1327 C C . ALA A 1 177 ? -15.583 -5.278 17.043 1.00 87.12 177 ALA A C 1
ATOM 1329 O O . ALA A 1 177 ? -14.742 -4.442 17.396 1.00 87.12 177 ALA A O 1
ATOM 1330 N N . ASP A 1 178 ? -15.296 -6.311 16.260 1.00 87.06 178 ASP A N 1
ATOM 1331 C CA . ASP A 1 178 ? -14.018 -6.462 15.588 1.00 87.06 178 ASP A CA 1
ATOM 1332 C C . ASP A 1 178 ? -14.077 -5.798 14.215 1.00 87.06 178 ASP A C 1
ATOM 1334 O O . ASP A 1 178 ? -14.871 -6.180 13.366 1.00 87.06 178 ASP A O 1
ATOM 1338 N N . TYR A 1 179 ? -13.204 -4.833 13.972 1.00 87.38 179 TYR A N 1
ATOM 1339 C CA . TYR A 1 179 ? -12.992 -4.206 12.675 1.00 87.38 179 TYR A CA 1
ATOM 1340 C C . TYR A 1 179 ? -11.736 -4.781 12.045 1.00 87.38 179 TYR A C 1
ATOM 1342 O O . TYR A 1 179 ? -10.780 -5.141 12.727 1.00 87.38 179 TYR A O 1
ATOM 1350 N N . ILE A 1 180 ? -11.741 -4.876 10.728 1.00 86.06 180 ILE A N 1
ATOM 1351 C CA . ILE A 1 180 ? -10.624 -5.358 9.941 1.00 86.06 180 ILE A CA 1
ATOM 1352 C C . ILE A 1 180 ? -10.148 -4.202 9.074 1.00 86.06 180 ILE A C 1
ATOM 1354 O O . ILE A 1 180 ? -10.879 -3.714 8.213 1.00 86.06 180 ILE A O 1
ATOM 1358 N N . VAL A 1 181 ? -8.912 -3.788 9.308 1.00 87.31 181 VAL A N 1
ATOM 1359 C CA . VAL A 1 181 ? -8.166 -2.844 8.490 1.00 87.31 181 VAL A CA 1
ATOM 1360 C C . VAL A 1 181 ? -7.242 -3.657 7.596 1.00 87.31 181 VAL A C 1
ATOM 1362 O O . VAL A 1 181 ? -6.261 -4.252 8.040 1.00 87.31 181 VAL A O 1
ATOM 1365 N N . LEU A 1 182 ? -7.571 -3.700 6.316 1.00 81.88 182 LEU A N 1
ATOM 1366 C CA . LEU A 1 182 ? -6.759 -4.339 5.300 1.00 81.88 182 LEU A CA 1
ATOM 1367 C C . LEU A 1 182 ? -5.784 -3.312 4.766 1.00 81.88 182 LEU A C 1
ATOM 1369 O O . LEU A 1 182 ? -6.190 -2.307 4.190 1.00 81.88 182 LEU A O 1
ATOM 1373 N N . VAL A 1 183 ? -4.507 -3.582 4.963 1.00 80.56 183 VAL A N 1
ATOM 1374 C CA . VAL A 1 183 ? -3.419 -2.754 4.473 1.00 80.56 183 VAL A CA 1
ATOM 1375 C C . VAL A 1 183 ? -2.853 -3.435 3.246 1.00 80.56 183 VAL A C 1
ATOM 1377 O O . VAL A 1 183 ? -2.371 -4.565 3.325 1.00 80.56 183 VAL A O 1
ATOM 1380 N N . GLN A 1 184 ? -2.915 -2.782 2.095 1.00 70.00 184 GLN A N 1
ATOM 1381 C CA . GLN A 1 184 ? -2.308 -3.322 0.891 1.00 70.00 184 GLN A CA 1
ATOM 1382 C C . GLN A 1 184 ? -1.001 -2.584 0.640 1.00 70.00 184 GLN A C 1
ATOM 1384 O O . GLN A 1 184 ? -1.010 -1.406 0.299 1.00 70.00 184 GLN A O 1
ATOM 1389 N N . ARG A 1 185 ? 0.140 -3.271 0.796 1.00 67.31 185 ARG A N 1
ATOM 1390 C CA . ARG A 1 185 ? 1.407 -2.717 0.307 1.00 67.31 185 ARG A CA 1
ATOM 1391 C C . ARG A 1 185 ? 1.264 -2.366 -1.174 1.00 67.31 185 ARG A C 1
ATOM 1393 O O . ARG A 1 185 ? 0.580 -3.108 -1.893 1.00 67.31 185 ARG A O 1
ATOM 1400 N N . PRO A 1 186 ? 1.900 -1.288 -1.664 1.00 59.03 186 PRO A N 1
ATOM 1401 C CA . PRO A 1 186 ? 1.917 -1.031 -3.086 1.00 59.03 186 PRO A CA 1
ATOM 1402 C C . PRO A 1 186 ? 2.616 -2.255 -3.670 1.00 59.03 186 PRO A C 1
ATOM 1404 O O . PRO A 1 186 ? 3.703 -2.624 -3.218 1.00 59.03 186 PRO A O 1
ATOM 1407 N N . SER A 1 187 ? 1.962 -2.965 -4.592 1.00 60.12 187 SER A N 1
ATOM 1408 C CA . SER A 1 187 ? 2.632 -4.086 -5.243 1.00 60.12 187 SER A CA 1
ATOM 1409 C C . SER A 1 187 ? 3.944 -3.548 -5.805 1.00 60.12 187 SER A C 1
ATOM 1411 O O . SER A 1 187 ? 3.890 -2.514 -6.482 1.00 60.12 187 SER A O 1
ATOM 1413 N N . PRO A 1 188 ? 5.094 -4.173 -5.499 1.00 66.06 188 PRO A N 1
ATOM 1414 C CA . PRO A 1 188 ? 6.367 -3.676 -5.985 1.00 66.06 188 PRO A CA 1
ATOM 1415 C C . PRO A 1 188 ? 6.273 -3.533 -7.505 1.00 66.06 188 PRO A C 1
ATOM 1417 O O . PRO A 1 188 ? 5.625 -4.345 -8.170 1.00 66.06 188 PRO A O 1
ATOM 1420 N N . ARG A 1 189 ? 6.817 -2.450 -8.059 1.00 71.81 189 ARG A N 1
ATOM 1421 C CA . ARG A 1 189 ? 6.743 -2.174 -9.496 1.00 71.81 189 ARG A CA 1
ATOM 1422 C C . ARG A 1 189 ? 8.143 -2.085 -10.061 1.00 71.81 189 ARG A C 1
ATOM 1424 O O . ARG A 1 189 ? 8.942 -1.289 -9.585 1.00 71.81 189 ARG A O 1
ATOM 1431 N N . ALA A 1 190 ? 8.417 -2.843 -11.114 1.00 75.75 190 ALA A N 1
ATOM 1432 C CA . ALA A 1 190 ? 9.595 -2.610 -11.930 1.00 75.75 190 ALA A CA 1
ATOM 1433 C C . ALA A 1 190 ? 9.361 -1.374 -12.791 1.00 75.75 190 ALA A C 1
ATOM 1435 O O . ALA A 1 190 ? 8.455 -1.354 -13.623 1.00 75.75 190 ALA A O 1
ATOM 1436 N N . SER A 1 191 ? 10.172 -0.346 -12.574 1.00 77.62 191 SER A N 1
ATOM 1437 C CA . SER A 1 191 ? 10.147 0.912 -13.305 1.00 77.62 191 SER A CA 1
ATOM 1438 C C . SER A 1 191 ? 11.506 1.186 -13.951 1.00 77.62 191 SER A C 1
ATOM 1440 O O . SER A 1 191 ? 12.553 1.200 -13.296 1.00 77.62 191 SER A O 1
ATOM 1442 N N . PHE A 1 192 ? 11.508 1.393 -15.264 1.00 83.06 192 PHE A N 1
ATOM 1443 C CA . PHE A 1 192 ? 12.710 1.752 -16.011 1.00 83.06 192 PHE A CA 1
ATOM 1444 C C . PHE A 1 192 ? 12.379 2.585 -17.243 1.00 83.06 192 PHE A C 1
ATOM 1446 O O . PHE A 1 192 ? 11.256 2.586 -17.732 1.00 83.06 192 PHE A O 1
ATOM 1453 N N . HIS A 1 193 ? 13.382 3.272 -17.774 1.00 85.19 193 HIS A N 1
ATOM 1454 C CA . HIS A 1 193 ? 13.315 3.988 -19.036 1.00 85.19 193 HIS A CA 1
ATOM 1455 C C . HIS A 1 193 ? 14.136 3.274 -20.100 1.00 85.19 193 HIS A C 1
ATOM 1457 O O . HIS A 1 193 ? 15.257 2.831 -19.832 1.00 85.19 193 HIS A O 1
ATOM 1463 N N . LEU A 1 194 ? 13.591 3.228 -21.313 1.00 88.06 194 LEU A N 1
ATOM 1464 C CA . LEU A 1 194 ? 14.340 2.912 -22.524 1.00 88.06 194 LEU A CA 1
ATOM 1465 C C . LEU A 1 194 ? 14.365 4.138 -23.426 1.00 88.06 194 LEU A C 1
ATOM 1467 O O . LEU A 1 194 ? 13.346 4.807 -23.580 1.00 88.06 194 LEU A O 1
ATOM 1471 N N . ARG A 1 195 ? 15.507 4.418 -24.044 1.00 92.62 195 ARG A N 1
ATOM 1472 C CA . ARG A 1 195 ? 15.607 5.405 -25.124 1.00 92.62 195 ARG A CA 1
ATOM 1473 C C . ARG A 1 195 ? 16.449 4.870 -26.264 1.00 92.62 195 ARG A C 1
ATOM 1475 O O . ARG A 1 195 ? 17.308 4.022 -26.032 1.00 92.62 195 ARG A O 1
ATOM 1482 N N . GLY A 1 196 ? 16.198 5.370 -27.459 1.00 92.88 196 GLY A N 1
ATOM 1483 C CA . GLY A 1 196 ? 17.053 5.161 -28.613 1.00 92.88 196 GLY A CA 1
ATOM 1484 C C . GLY A 1 196 ? 18.131 6.239 -28.708 1.00 92.88 196 GLY A C 1
ATOM 1485 O O . GLY A 1 196 ? 17.934 7.344 -28.202 1.00 92.88 196 GLY A O 1
ATOM 1486 N N . ASP A 1 197 ? 19.254 5.943 -29.350 1.00 90.00 197 ASP A N 1
ATOM 1487 C CA . ASP A 1 197 ? 20.260 6.958 -29.677 1.00 90.00 197 ASP A CA 1
ATOM 1488 C C . ASP A 1 197 ? 19.868 7.749 -30.934 1.00 90.00 197 ASP A C 1
ATOM 1490 O O . ASP A 1 197 ? 20.165 8.938 -31.031 1.00 90.00 197 ASP A O 1
ATOM 1494 N N . THR A 1 198 ? 19.157 7.112 -31.870 1.00 94.06 198 THR A N 1
ATOM 1495 C CA . THR A 1 198 ? 18.732 7.719 -33.143 1.00 94.06 198 THR A CA 1
ATOM 1496 C C . THR A 1 198 ? 17.248 8.089 -33.188 1.00 94.06 198 THR A C 1
ATOM 1498 O O . THR A 1 198 ? 16.849 8.892 -34.027 1.00 94.06 198 THR A O 1
ATOM 1501 N N . GLY A 1 199 ? 16.419 7.511 -32.312 1.00 94.62 199 GLY A N 1
ATOM 1502 C CA . GLY A 1 199 ? 14.958 7.652 -32.356 1.00 94.62 199 GLY A CA 1
ATOM 1503 C C . GLY A 1 199 ? 14.276 6.718 -33.365 1.00 94.62 199 GLY A C 1
ATOM 1504 O O . GLY A 1 199 ? 13.087 6.865 -33.638 1.00 94.62 199 GLY A O 1
ATOM 1505 N N . HIS A 1 200 ? 15.022 5.767 -33.933 1.00 94.75 200 HIS A N 1
ATOM 1506 C CA . HIS A 1 200 ? 14.524 4.746 -34.862 1.00 94.75 200 HIS A CA 1
ATOM 1507 C C . HIS A 1 200 ? 14.622 3.325 -34.288 1.00 94.75 200 HIS A C 1
ATOM 1509 O O . HIS A 1 200 ? 14.344 2.346 -34.985 1.00 94.75 200 HIS A O 1
ATOM 1515 N N . GLU A 1 201 ? 15.062 3.188 -33.041 1.00 94.38 201 GLU A N 1
ATOM 1516 C CA . GLU A 1 201 ? 15.170 1.930 -32.320 1.00 94.38 201 GLU A CA 1
ATOM 1517 C C . GLU A 1 201 ? 13.785 1.369 -31.998 1.00 94.38 201 GLU A C 1
ATOM 1519 O O . GLU A 1 201 ? 12.904 2.065 -31.508 1.00 94.38 201 GLU A O 1
ATOM 1524 N N . ARG A 1 202 ? 13.612 0.071 -32.208 1.00 94.81 202 ARG A N 1
ATOM 1525 C CA . ARG A 1 202 ? 12.402 -0.685 -31.914 1.00 94.81 202 ARG A CA 1
ATOM 1526 C C . ARG A 1 202 ? 12.748 -1.786 -30.937 1.00 94.81 202 ARG A C 1
ATOM 1528 O O . ARG A 1 202 ? 13.593 -2.635 -31.214 1.00 94.81 202 ARG A O 1
ATOM 1535 N N . VAL A 1 203 ? 12.048 -1.828 -29.815 1.00 90.31 203 VAL A N 1
ATOM 1536 C CA . VAL A 1 203 ? 12.195 -2.882 -28.808 1.00 90.31 203 VAL A CA 1
ATOM 1537 C C . VAL A 1 203 ? 10.919 -3.697 -28.687 1.00 90.31 203 VAL A C 1
ATOM 1539 O O . VAL A 1 203 ? 9.819 -3.182 -28.855 1.00 90.31 203 VAL A O 1
ATOM 1542 N N . ALA A 1 204 ? 11.053 -4.980 -28.376 1.00 87.19 204 ALA A N 1
ATOM 1543 C CA . ALA A 1 204 ? 9.962 -5.828 -27.923 1.00 87.19 204 ALA A CA 1
ATOM 1544 C C . ALA A 1 204 ? 10.147 -6.099 -26.426 1.00 87.19 204 ALA A C 1
ATOM 1546 O O . ALA A 1 204 ? 11.107 -6.759 -26.028 1.00 87.19 204 ALA A O 1
ATOM 1547 N N . VAL A 1 205 ? 9.243 -5.572 -25.604 1.00 84.69 205 VAL A N 1
ATOM 1548 C CA . VAL A 1 205 ? 9.243 -5.745 -24.151 1.00 84.69 205 VAL A CA 1
ATOM 1549 C C . VAL A 1 205 ? 8.223 -6.815 -23.788 1.00 84.69 205 VAL A C 1
ATOM 1551 O O . VAL A 1 205 ? 7.050 -6.684 -24.128 1.00 84.69 205 VAL A O 1
ATOM 1554 N N . THR A 1 206 ? 8.665 -7.884 -23.134 1.00 81.38 206 THR A N 1
ATOM 1555 C CA . THR A 1 206 ? 7.821 -8.999 -22.698 1.00 81.38 206 THR A CA 1
ATOM 1556 C C . THR A 1 206 ? 7.746 -9.035 -21.184 1.00 81.38 206 THR A C 1
ATOM 1558 O O . THR A 1 206 ? 8.781 -9.048 -20.520 1.00 81.38 206 THR A O 1
ATOM 1561 N N . TYR A 1 207 ? 6.528 -9.075 -20.660 1.00 84.12 207 TYR A N 1
ATOM 1562 C CA . TYR A 1 207 ? 6.223 -9.186 -19.240 1.00 84.12 207 TYR A CA 1
ATOM 1563 C C . TYR A 1 207 ? 4.987 -10.076 -19.078 1.00 84.12 207 TYR A C 1
ATOM 1565 O O . TYR A 1 207 ? 4.025 -9.920 -19.830 1.00 84.12 207 TYR A O 1
ATOM 1573 N N . ASP A 1 208 ? 5.031 -11.021 -18.135 1.00 81.38 208 ASP A N 1
ATOM 1574 C CA . ASP A 1 208 ? 3.936 -11.971 -17.873 1.00 81.38 208 ASP A CA 1
ATOM 1575 C C . ASP A 1 208 ? 3.443 -12.687 -19.152 1.00 81.38 208 ASP A C 1
ATOM 1577 O O . ASP A 1 208 ? 2.262 -12.709 -19.498 1.00 81.38 208 ASP A O 1
ATOM 1581 N N . GLY A 1 209 ? 4.399 -13.164 -19.959 1.00 83.44 209 GLY A N 1
ATOM 1582 C CA . GLY A 1 209 ? 4.138 -13.827 -21.243 1.00 83.44 209 GLY A CA 1
ATOM 1583 C C . GLY A 1 209 ? 3.597 -12.923 -22.361 1.00 83.44 209 GLY A C 1
ATOM 1584 O O . GLY A 1 209 ? 3.479 -13.377 -23.497 1.00 83.44 209 GLY A O 1
ATOM 1585 N N . LYS A 1 210 ? 3.302 -11.646 -22.090 1.00 82.31 210 LYS A N 1
ATOM 1586 C CA . LYS A 1 210 ? 2.768 -10.690 -23.070 1.00 82.31 210 LYS A CA 1
ATOM 1587 C C . LYS A 1 210 ? 3.873 -9.806 -23.620 1.00 82.31 210 LYS A C 1
ATOM 1589 O O . LYS A 1 210 ? 4.596 -9.169 -22.859 1.00 82.31 210 LYS A O 1
ATOM 1594 N N . THR A 1 211 ? 3.971 -9.720 -24.943 1.00 87.94 211 THR A N 1
ATOM 1595 C CA . THR A 1 211 ? 4.969 -8.896 -25.635 1.00 87.94 211 THR A CA 1
ATOM 1596 C C . THR A 1 211 ? 4.334 -7.645 -26.232 1.00 87.94 211 THR A C 1
ATOM 1598 O O . THR A 1 211 ? 3.332 -7.722 -26.938 1.00 87.94 211 THR A O 1
ATOM 1601 N N . ARG A 1 212 ? 4.962 -6.491 -26.005 1.00 90.12 212 ARG A N 1
ATOM 1602 C CA . ARG A 1 212 ? 4.643 -5.216 -26.650 1.00 90.12 212 ARG A CA 1
ATOM 1603 C C . ARG A 1 212 ? 5.848 -4.716 -27.436 1.00 90.12 212 ARG A C 1
ATOM 1605 O O . ARG A 1 212 ? 6.947 -4.640 -26.895 1.00 90.12 212 ARG A O 1
ATOM 1612 N N . THR A 1 213 ? 5.631 -4.320 -28.684 1.00 93.62 213 THR A N 1
ATOM 1613 C CA . THR A 1 213 ? 6.645 -3.635 -29.493 1.00 93.62 213 THR A CA 1
ATOM 1614 C C . THR A 1 213 ? 6.504 -2.123 -29.349 1.00 93.62 213 THR A C 1
ATOM 1616 O O . THR A 1 213 ? 5.388 -1.604 -29.354 1.00 93.62 213 THR A O 1
ATOM 1619 N N . VAL A 1 214 ? 7.627 -1.426 -29.182 1.00 93.62 214 VAL A N 1
ATOM 1620 C CA . VAL A 1 214 ? 7.688 0.024 -28.982 1.00 93.62 214 VAL A CA 1
ATOM 1621 C C . VAL A 1 214 ? 8.809 0.605 -29.833 1.00 93.62 214 VAL A C 1
ATOM 1623 O O . VAL A 1 214 ? 9.932 0.103 -29.786 1.00 93.62 214 VAL A O 1
ATOM 1626 N N . ASP A 1 215 ? 8.491 1.660 -30.580 1.00 95.50 215 ASP A N 1
ATOM 1627 C CA . ASP A 1 215 ? 9.475 2.532 -31.218 1.00 95.50 215 ASP A CA 1
ATOM 1628 C C . ASP A 1 215 ? 9.933 3.583 -30.196 1.00 95.50 215 ASP A C 1
ATOM 1630 O O . ASP A 1 215 ? 9.117 4.308 -29.615 1.00 95.50 215 ASP A O 1
ATOM 1634 N N . LEU A 1 216 ? 11.235 3.602 -29.924 1.00 92.62 216 LEU A N 1
ATOM 1635 C CA . LEU A 1 216 ? 11.858 4.463 -28.931 1.00 92.62 216 LEU A CA 1
ATOM 1636 C C . LEU A 1 216 ? 12.178 5.834 -29.520 1.00 92.62 216 LEU A C 1
ATOM 1638 O O . LEU A 1 216 ? 12.610 5.954 -30.661 1.00 92.62 216 LEU A O 1
ATOM 1642 N N . THR A 1 217 ? 12.046 6.863 -28.689 1.00 95.31 217 THR A N 1
ATOM 1643 C CA . THR A 1 217 ? 12.541 8.215 -28.975 1.00 95.31 217 THR A CA 1
ATOM 1644 C C . THR A 1 217 ? 13.902 8.442 -28.314 1.00 95.31 217 THR A C 1
ATOM 1646 O O . THR A 1 217 ? 14.358 7.633 -27.498 1.00 95.31 217 THR A O 1
ATOM 1649 N N . THR A 1 218 ? 14.536 9.575 -28.617 1.00 92.12 218 THR A N 1
ATOM 1650 C CA . THR A 1 218 ? 15.789 10.015 -27.980 1.00 92.12 218 THR A CA 1
ATOM 1651 C C . THR A 1 218 ? 15.597 10.581 -26.564 1.00 92.12 218 THR A C 1
ATOM 1653 O O . THR A 1 218 ? 16.529 10.569 -25.756 1.00 92.12 218 THR A O 1
ATOM 1656 N N . GLU A 1 219 ? 14.387 11.031 -26.218 1.00 88.50 219 GLU A N 1
ATOM 1657 C CA . GLU A 1 219 ? 14.053 11.588 -24.894 1.00 88.50 219 GLU A CA 1
ATOM 1658 C C . GLU A 1 219 ? 13.877 10.507 -23.816 1.00 88.50 219 GLU A C 1
ATOM 1660 O O . GLU A 1 219 ? 14.129 10.735 -22.632 1.00 88.50 219 GLU A O 1
ATOM 1665 N N . GLY A 1 220 ? 13.536 9.291 -24.238 1.00 84.00 220 GLY A N 1
ATOM 1666 C CA . GLY A 1 220 ? 13.310 8.150 -23.368 1.00 84.00 220 GLY A CA 1
ATOM 1667 C C . GLY A 1 220 ? 11.875 7.999 -22.901 1.00 84.00 220 GLY A C 1
ATOM 1668 O O . GLY A 1 220 ? 11.159 8.947 -22.607 1.00 84.00 220 GLY A O 1
ATOM 1669 N N . GLN A 1 221 ? 11.456 6.746 -22.837 1.00 87.69 221 GLN A N 1
ATOM 1670 C CA . GLN A 1 221 ? 10.096 6.332 -22.545 1.00 87.69 221 GLN A CA 1
ATOM 1671 C C . GLN A 1 221 ? 10.101 5.494 -21.274 1.00 87.69 221 GLN A C 1
ATOM 1673 O O . GLN A 1 221 ? 10.946 4.613 -21.111 1.00 87.69 221 GLN A O 1
ATOM 1678 N N . GLY A 1 222 ? 9.181 5.798 -20.360 1.00 85.06 222 GLY A N 1
ATOM 1679 C CA . GLY A 1 222 ? 9.021 5.071 -19.105 1.00 85.06 222 GLY A CA 1
ATOM 1680 C C . GLY A 1 222 ? 8.218 3.784 -19.285 1.00 85.06 222 GLY A C 1
ATOM 1681 O O . GLY A 1 222 ? 7.213 3.751 -19.994 1.00 85.06 222 GLY A O 1
ATOM 1682 N N . PHE A 1 223 ? 8.648 2.739 -18.593 1.00 83.56 223 PHE A N 1
ATOM 1683 C CA . PHE A 1 223 ? 8.001 1.440 -18.510 1.00 83.56 223 PHE A CA 1
ATOM 1684 C C . PHE A 1 223 ? 7.775 1.115 -17.041 1.00 83.56 223 PHE A C 1
ATOM 1686 O O . PHE A 1 223 ? 8.692 1.246 -16.232 1.00 83.56 223 PHE A O 1
ATOM 1693 N N . VAL A 1 224 ? 6.555 0.701 -16.700 1.00 81.81 224 VAL A N 1
ATOM 1694 C CA . VAL A 1 224 ? 6.172 0.333 -15.336 1.00 81.81 224 VAL A CA 1
ATOM 1695 C C . VAL A 1 224 ? 5.409 -0.982 -15.385 1.00 81.81 224 VAL A C 1
ATOM 1697 O O . VAL A 1 224 ? 4.376 -1.074 -16.047 1.00 81.81 224 VAL A O 1
ATOM 1700 N N . PHE A 1 225 ? 5.908 -1.985 -14.671 1.00 77.69 225 PHE A N 1
ATOM 1701 C CA . PHE A 1 225 ? 5.311 -3.312 -14.579 1.00 77.69 225 PHE A CA 1
ATOM 1702 C C . PHE A 1 225 ? 5.037 -3.655 -13.116 1.00 77.69 225 PHE A C 1
ATOM 1704 O O . PHE A 1 225 ? 5.933 -3.489 -12.288 1.00 77.69 225 PHE A O 1
ATOM 1711 N N . PRO A 1 226 ? 3.831 -4.125 -12.761 1.00 74.25 226 PRO A N 1
ATOM 1712 C CA . PRO A 1 226 ? 3.597 -4.662 -11.426 1.00 74.25 226 PRO A CA 1
ATOM 1713 C C . PRO A 1 226 ? 4.446 -5.924 -11.210 1.00 74.25 226 PRO A C 1
ATOM 1715 O O . PRO A 1 226 ? 4.792 -6.617 -12.158 1.00 74.25 226 PRO A O 1
ATOM 1718 N N . LEU A 1 227 ? 4.796 -6.255 -9.975 1.00 70.00 227 LEU A N 1
ATOM 1719 C CA . LEU A 1 227 ? 5.467 -7.509 -9.641 1.00 70.00 227 LEU A CA 1
ATOM 1720 C C . LEU A 1 227 ? 4.534 -8.340 -8.767 1.00 70.00 227 LEU A C 1
ATOM 1722 O O . LEU A 1 227 ? 4.249 -8.003 -7.616 1.00 70.00 227 LEU A O 1
ATOM 1726 N N . SER A 1 228 ? 4.032 -9.427 -9.339 1.00 62.06 228 SER A N 1
ATOM 1727 C CA . SER A 1 228 ? 3.194 -10.397 -8.646 1.00 62.06 228 SER A CA 1
ATOM 1728 C C . SER A 1 228 ? 4.106 -11.389 -7.927 1.00 62.06 228 SER A C 1
ATOM 1730 O O . SER A 1 228 ? 4.725 -12.223 -8.571 1.00 62.06 228 SER A O 1
ATOM 1732 N N . GLY A 1 229 ? 4.214 -11.299 -6.598 1.00 57.25 229 GLY A N 1
ATOM 1733 C CA . GLY A 1 229 ? 4.996 -12.267 -5.812 1.00 57.25 229 GLY A CA 1
ATOM 1734 C C . GLY A 1 229 ? 6.477 -11.927 -5.606 1.00 57.25 229 GLY A C 1
ATOM 1735 O O . GLY A 1 229 ? 7.238 -12.799 -5.212 1.00 57.25 229 GLY A O 1
ATOM 1736 N N . GLY A 1 230 ? 6.886 -10.672 -5.821 1.00 55.06 230 GLY A N 1
ATOM 1737 C CA . GLY A 1 230 ? 8.227 -10.180 -5.461 1.00 55.06 230 GLY A CA 1
ATOM 1738 C C . GLY A 1 230 ? 9.312 -10.390 -6.520 1.00 55.06 230 GLY A C 1
ATOM 1739 O O . GLY A 1 230 ? 10.297 -9.659 -6.512 1.00 55.06 230 GLY A O 1
ATOM 1740 N N . GLU A 1 231 ? 9.100 -11.284 -7.486 1.00 60.88 231 GLU A N 1
ATOM 1741 C CA . GLU A 1 231 ? 9.995 -11.494 -8.627 1.00 60.88 231 GLU A CA 1
ATOM 1742 C C . GLU A 1 231 ? 9.198 -11.489 -9.938 1.00 60.88 231 GLU A C 1
ATOM 1744 O O . GLU A 1 231 ? 8.098 -12.034 -10.012 1.00 60.88 231 GLU A O 1
ATOM 1749 N N . ALA A 1 232 ? 9.740 -10.874 -10.991 1.00 68.56 232 ALA A N 1
ATOM 1750 C CA . ALA A 1 232 ? 9.231 -11.055 -12.348 1.00 68.56 232 ALA A CA 1
ATOM 1751 C C . ALA A 1 232 ? 10.366 -10.985 -13.368 1.00 68.56 232 ALA A C 1
ATOM 1753 O O . ALA A 1 232 ? 11.310 -10.207 -13.224 1.00 68.56 232 ALA A O 1
ATOM 1754 N N . GLU A 1 233 ? 10.236 -11.765 -14.438 1.00 78.50 233 GLU A N 1
ATOM 1755 C CA . GLU A 1 233 ? 11.132 -11.689 -15.586 1.00 78.50 233 GLU A CA 1
ATOM 1756 C C . GLU A 1 233 ? 10.575 -10.684 -16.606 1.00 78.50 233 GLU A C 1
ATOM 1758 O O . GLU A 1 233 ? 9.487 -10.869 -17.155 1.00 78.50 233 GLU A O 1
ATOM 1763 N N . ILE A 1 234 ? 11.333 -9.618 -16.877 1.00 81.44 234 ILE A N 1
ATOM 1764 C CA . ILE A 1 234 ? 11.025 -8.646 -17.932 1.00 81.44 234 ILE A CA 1
ATOM 1765 C C . ILE A 1 234 ? 12.078 -8.789 -19.026 1.00 81.44 234 ILE A C 1
ATOM 1767 O O . ILE A 1 234 ? 13.259 -8.531 -18.798 1.00 81.44 234 ILE A O 1
ATOM 1771 N N . LYS A 1 235 ? 11.659 -9.192 -20.228 1.00 82.88 235 LYS A N 1
ATOM 1772 C CA . LYS A 1 235 ? 12.562 -9.356 -21.378 1.00 82.88 235 LYS A CA 1
ATOM 1773 C C . LYS A 1 235 ? 12.471 -8.143 -22.277 1.00 82.88 235 LYS A C 1
ATOM 1775 O O . LYS A 1 235 ? 11.391 -7.820 -22.755 1.00 82.88 235 LYS A O 1
ATOM 1780 N N . VAL A 1 236 ? 13.603 -7.520 -22.572 1.00 84.94 236 VAL A N 1
ATOM 1781 C CA . VAL A 1 236 ? 13.702 -6.473 -23.593 1.00 84.94 236 VAL A CA 1
ATOM 1782 C C . VAL A 1 236 ? 14.522 -7.025 -24.751 1.00 84.94 236 VAL A C 1
ATOM 1784 O O . VAL A 1 236 ? 15.687 -7.374 -24.578 1.00 84.94 236 VAL A O 1
ATOM 1787 N N . ARG A 1 237 ? 13.914 -7.128 -25.935 1.00 85.94 237 ARG A N 1
ATOM 1788 C CA . ARG A 1 237 ? 14.586 -7.543 -27.171 1.00 85.94 237 ARG A CA 1
ATOM 1789 C C . ARG A 1 237 ? 14.729 -6.347 -28.099 1.00 85.94 237 ARG A C 1
ATOM 1791 O O . ARG A 1 237 ? 13.718 -5.787 -28.514 1.00 85.94 237 ARG A O 1
ATOM 1798 N N . PHE A 1 238 ? 15.955 -6.002 -28.475 1.00 87.94 238 PHE A N 1
ATOM 1799 C CA . PHE A 1 238 ? 16.204 -5.035 -29.540 1.00 87.94 238 PHE A CA 1
ATOM 1800 C C . PHE A 1 238 ? 15.829 -5.672 -30.888 1.00 87.94 238 PHE A C 1
ATOM 1802 O O . PHE A 1 238 ? 16.380 -6.701 -31.270 1.00 87.94 238 PHE A O 1
ATOM 1809 N N . ALA A 1 239 ? 14.786 -5.154 -31.540 1.00 89.50 239 ALA A N 1
ATOM 1810 C CA . ALA A 1 239 ? 14.100 -5.832 -32.641 1.00 89.50 239 ALA A CA 1
ATOM 1811 C C . ALA A 1 239 ? 14.571 -5.389 -34.033 1.00 89.50 239 ALA A C 1
ATOM 1813 O O . ALA A 1 239 ? 14.285 -6.078 -35.010 1.00 89.50 239 ALA A O 1
ATOM 1814 N N . ASN A 1 240 ? 15.256 -4.253 -34.132 1.00 90.50 240 ASN A N 1
ATOM 1815 C CA . ASN A 1 240 ? 15.763 -3.702 -35.382 1.00 90.50 240 ASN A CA 1
ATOM 1816 C C . ASN A 1 240 ? 17.172 -3.130 -35.188 1.00 90.50 240 ASN A C 1
ATOM 1818 O O . ASN A 1 240 ? 17.419 -1.976 -35.509 1.00 90.50 240 ASN A O 1
ATOM 1822 N N . ASP A 1 241 ? 18.102 -3.925 -34.677 1.00 87.81 241 ASP A N 1
ATOM 1823 C CA . ASP A 1 241 ? 19.507 -3.514 -34.679 1.00 87.81 241 ASP A CA 1
ATOM 1824 C C . ASP A 1 241 ? 20.007 -3.178 -36.113 1.00 87.81 241 ASP A C 1
ATOM 1826 O O . ASP A 1 241 ? 19.394 -3.567 -37.117 1.00 87.81 241 ASP A O 1
ATOM 1830 N N . GLY A 1 242 ? 21.050 -2.360 -36.236 1.00 89.00 242 GLY A N 1
ATOM 1831 C CA . GLY A 1 242 ? 21.645 -1.901 -37.494 1.00 89.00 242 GLY A CA 1
ATOM 1832 C C . GLY A 1 242 ? 21.773 -0.380 -37.571 1.00 89.00 242 GLY A C 1
ATOM 1833 O O . GLY A 1 242 ? 21.662 0.314 -36.573 1.00 89.00 242 GLY A O 1
ATOM 1834 N N . HIS A 1 243 ? 21.963 0.163 -38.774 1.00 89.44 243 HIS A N 1
ATOM 1835 C CA . HIS A 1 243 ? 22.222 1.597 -38.952 1.00 89.44 243 HIS A CA 1
ATOM 1836 C C . HIS A 1 243 ? 20.972 2.354 -39.424 1.00 89.44 243 HIS A C 1
ATOM 1838 O O . HIS A 1 243 ? 20.183 1.837 -40.216 1.00 89.44 243 HIS A O 1
ATOM 1844 N N . SER A 1 244 ? 20.825 3.604 -38.987 1.00 88.56 244 SER A N 1
ATOM 1845 C CA . SER A 1 244 ? 19.887 4.588 -39.532 1.00 88.56 244 SER A CA 1
ATOM 1846 C C . SER A 1 244 ? 20.670 5.822 -39.966 1.00 88.56 244 SER A C 1
ATOM 1848 O O . SER A 1 244 ? 21.365 6.428 -39.155 1.00 88.56 244 SER A O 1
ATOM 1850 N N . ASN A 1 245 ? 20.610 6.178 -41.253 1.00 90.62 245 ASN A N 1
ATOM 1851 C CA . ASN A 1 245 ? 21.367 7.303 -41.827 1.00 90.62 245 ASN A CA 1
ATOM 1852 C C . ASN A 1 245 ? 22.878 7.255 -41.518 1.00 90.62 245 ASN A C 1
ATOM 1854 O O . ASN A 1 245 ? 23.501 8.272 -41.231 1.00 90.62 245 ASN A O 1
ATOM 1858 N N . GLY A 1 246 ? 23.462 6.052 -41.541 1.00 91.69 246 GLY A N 1
ATOM 1859 C CA . GLY A 1 246 ? 24.880 5.837 -41.232 1.00 91.69 246 GLY A CA 1
ATOM 1860 C C . GLY A 1 246 ? 25.234 5.889 -39.741 1.00 91.69 246 GLY A C 1
ATOM 1861 O O . GLY A 1 246 ? 26.393 5.671 -39.402 1.00 91.69 246 GLY A O 1
ATOM 1862 N N . ILE A 1 247 ? 24.262 6.124 -38.853 1.00 86.06 247 ILE A N 1
ATOM 1863 C CA . ILE A 1 247 ? 24.439 6.094 -37.398 1.00 86.06 247 ILE A CA 1
ATOM 1864 C C . ILE A 1 247 ? 23.962 4.744 -36.867 1.00 86.06 247 ILE A C 1
ATOM 1866 O O . ILE A 1 247 ? 22.869 4.287 -37.197 1.00 86.06 247 ILE A O 1
ATOM 1870 N N . ASP A 1 248 ? 24.789 4.110 -36.046 1.00 90.50 248 ASP A N 1
ATOM 1871 C CA . ASP A 1 248 ? 24.468 2.850 -35.383 1.00 90.50 248 ASP A CA 1
ATOM 1872 C C . ASP A 1 248 ? 23.313 3.020 -34.382 1.00 90.50 248 ASP A C 1
ATOM 1874 O O . ASP A 1 248 ? 23.339 3.917 -33.531 1.00 90.50 248 ASP A O 1
ATOM 1878 N N . ARG A 1 249 ? 22.284 2.175 -34.485 1.00 89.81 249 ARG A N 1
ATOM 1879 C CA . ARG A 1 249 ? 21.117 2.228 -33.603 1.00 89.81 249 ARG A CA 1
ATOM 1880 C C . ARG A 1 249 ? 21.446 1.539 -32.294 1.00 89.81 249 ARG A C 1
ATOM 1882 O O . ARG A 1 249 ? 21.832 0.383 -32.274 1.00 89.81 249 ARG A O 1
ATOM 1889 N N . ASN A 1 250 ? 21.230 2.240 -31.194 1.00 88.69 250 ASN A N 1
ATOM 1890 C CA . ASN A 1 250 ? 21.583 1.753 -29.869 1.00 88.69 250 ASN A CA 1
ATOM 1891 C C . ASN A 1 250 ? 20.441 2.042 -28.904 1.00 88.69 250 ASN A C 1
ATOM 1893 O O . ASN A 1 250 ? 19.864 3.130 -28.905 1.00 88.69 250 ASN A O 1
ATOM 1897 N N . VAL A 1 251 ? 20.134 1.084 -28.035 1.00 86.56 251 VAL A N 1
ATOM 1898 C CA . VAL A 1 251 ? 19.138 1.273 -26.974 1.00 86.56 251 VAL A CA 1
ATOM 1899 C C . VAL A 1 251 ? 19.865 1.617 -25.680 1.00 86.56 251 VAL A C 1
ATOM 1901 O O . VAL A 1 251 ? 20.905 1.048 -25.366 1.00 86.56 251 VAL A O 1
ATOM 1904 N N . ARG A 1 252 ? 19.330 2.528 -24.873 1.00 84.00 252 ARG A N 1
ATOM 1905 C CA . ARG A 1 252 ? 19.837 2.828 -23.528 1.00 84.00 252 ARG A CA 1
ATOM 1906 C C . ARG A 1 252 ? 18.784 2.457 -22.501 1.00 84.00 252 ARG A C 1
ATOM 1908 O O . ARG A 1 252 ? 17.623 2.820 -22.662 1.00 84.00 252 ARG A O 1
ATOM 1915 N N . PHE A 1 253 ? 19.198 1.788 -21.429 1.00 85.75 253 PHE A N 1
ATOM 1916 C CA . PHE A 1 253 ? 18.338 1.460 -20.290 1.00 85.75 253 PHE A CA 1
ATOM 1917 C C . PHE A 1 253 ? 18.748 2.246 -19.050 1.00 85.75 253 PHE A C 1
ATOM 1919 O O . PHE A 1 253 ? 19.936 2.424 -18.759 1.00 85.75 253 PHE A O 1
ATOM 1926 N N . ARG A 1 254 ? 17.750 2.683 -18.285 1.00 79.25 254 ARG A N 1
ATOM 1927 C CA . ARG A 1 254 ? 17.933 3.305 -16.975 1.00 79.25 254 ARG A CA 1
ATOM 1928 C C . ARG A 1 254 ? 16.820 2.856 -16.035 1.00 79.25 254 ARG A C 1
ATOM 1930 O O . ARG A 1 254 ? 15.672 3.205 -16.266 1.00 79.25 254 ARG A O 1
ATOM 1937 N N . ALA A 1 255 ? 17.151 2.151 -14.957 1.00 75.81 255 ALA A N 1
ATOM 1938 C CA . ALA A 1 255 ? 16.191 1.892 -13.882 1.00 75.81 255 ALA A CA 1
ATOM 1939 C C . ALA A 1 255 ? 15.712 3.220 -13.268 1.00 75.81 255 ALA A C 1
ATOM 1941 O O . ALA A 1 255 ? 16.533 4.110 -13.021 1.00 75.81 255 ALA A O 1
ATOM 1942 N N . SER A 1 256 ? 14.404 3.357 -13.046 1.00 71.25 256 SER A N 1
ATOM 1943 C CA . SER A 1 256 ? 13.816 4.554 -12.434 1.00 71.25 256 SER A CA 1
ATOM 1944 C C . SER A 1 256 ? 13.983 4.523 -10.914 1.00 71.25 256 SER A C 1
ATOM 1946 O O . SER A 1 256 ? 14.363 5.537 -10.341 1.00 71.25 256 SER A O 1
ATOM 1948 N N . ASN A 1 257 ? 13.824 3.344 -10.296 1.00 61.53 257 ASN A N 1
ATOM 1949 C CA . ASN A 1 257 ? 13.958 3.137 -8.849 1.00 61.53 257 ASN A CA 1
ATOM 1950 C C . ASN A 1 257 ? 15.045 2.085 -8.543 1.00 61.53 257 ASN A C 1
ATOM 1952 O O . ASN A 1 257 ? 14.730 0.940 -8.217 1.00 61.53 257 ASN A O 1
ATOM 1956 N N . PRO A 1 258 ? 16.341 2.419 -8.683 1.00 51.38 258 PRO A N 1
ATOM 1957 C CA . PRO A 1 258 ? 17.434 1.458 -8.501 1.00 51.38 258 PRO A CA 1
ATOM 1958 C C . PRO A 1 258 ? 17.579 0.931 -7.061 1.00 51.38 258 PRO A C 1
ATOM 1960 O O . PRO A 1 258 ? 18.300 -0.044 -6.865 1.00 51.38 258 PRO A O 1
ATOM 1963 N N . GLY A 1 259 ? 16.908 1.559 -6.086 1.00 44.81 259 GLY A N 1
ATOM 1964 C CA . GLY A 1 259 ? 16.866 1.131 -4.685 1.00 44.81 259 GLY A CA 1
ATOM 1965 C C . GLY A 1 259 ? 15.640 0.305 -4.288 1.00 44.81 259 GLY A C 1
ATOM 1966 O O . GLY A 1 259 ? 15.589 -0.178 -3.166 1.00 44.81 259 GLY A O 1
ATOM 1967 N N . GLU A 1 260 ? 14.652 0.128 -5.175 1.00 48.34 260 GLU A N 1
ATOM 1968 C CA . GLU A 1 260 ? 13.446 -0.664 -4.871 1.00 48.34 260 GLU A CA 1
ATOM 1969 C C . GLU A 1 260 ? 13.529 -2.099 -5.405 1.00 48.34 260 GLU A C 1
ATOM 1971 O O . GLU A 1 260 ? 12.842 -2.980 -4.894 1.00 48.34 260 GLU A O 1
ATOM 1976 N N . LEU A 1 261 ? 14.355 -2.354 -6.430 1.00 50.47 261 LEU A N 1
ATOM 1977 C CA . LEU A 1 261 ? 14.440 -3.653 -7.102 1.00 50.47 261 LEU A CA 1
ATOM 1978 C C . LEU A 1 261 ? 15.844 -3.965 -7.621 1.00 50.47 261 LEU A C 1
ATOM 1980 O O . LEU A 1 261 ? 16.507 -3.127 -8.236 1.00 50.47 261 LEU A O 1
ATOM 1984 N N . LEU A 1 262 ? 16.257 -5.224 -7.455 1.00 47.44 262 LEU A N 1
ATOM 1985 C CA . LEU A 1 262 ? 17.454 -5.764 -8.088 1.00 47.44 262 LEU A CA 1
ATOM 1986 C C . LEU A 1 262 ? 17.137 -6.150 -9.541 1.00 47.44 262 LEU A C 1
ATOM 1988 O O . LEU A 1 262 ? 16.465 -7.145 -9.802 1.00 47.44 262 LEU A O 1
ATOM 1992 N N . TYR A 1 263 ? 17.650 -5.384 -10.502 1.00 50.81 263 TYR A N 1
ATOM 1993 C CA . TYR A 1 263 ? 17.574 -5.749 -11.918 1.00 50.81 263 TYR A CA 1
ATOM 1994 C C . TYR A 1 263 ? 18.720 -6.695 -12.272 1.00 50.81 263 TYR A C 1
ATOM 1996 O O . TYR A 1 263 ? 19.865 -6.264 -12.422 1.00 50.81 263 TYR A O 1
ATOM 2004 N N . LEU A 1 264 ? 18.418 -7.981 -12.458 1.00 43.72 264 LEU A N 1
ATOM 2005 C CA . LEU A 1 264 ? 19.363 -8.914 -13.063 1.00 43.72 264 LEU A CA 1
ATOM 2006 C C . LEU A 1 264 ? 19.176 -8.914 -14.585 1.00 43.72 264 LEU A C 1
ATOM 2008 O O . LEU A 1 264 ? 18.347 -9.638 -15.134 1.00 43.72 264 LEU A O 1
ATOM 2012 N N . VAL A 1 265 ? 19.958 -8.091 -15.282 1.00 52.38 265 VAL A N 1
ATOM 2013 C CA . VAL A 1 265 ? 19.964 -8.072 -16.749 1.00 52.38 265 VAL A CA 1
ATOM 2014 C C . VAL A 1 265 ? 20.893 -9.174 -17.242 1.00 52.38 265 VAL A C 1
ATOM 2016 O O . VAL A 1 265 ? 22.114 -9.061 -17.155 1.00 52.38 265 VAL A O 1
ATOM 2019 N N . THR A 1 266 ? 20.318 -10.254 -17.765 1.00 48.12 266 THR A N 1
ATOM 2020 C CA . THR A 1 266 ? 21.089 -11.334 -18.387 1.00 48.12 266 THR A CA 1
ATOM 2021 C C . THR A 1 266 ? 20.921 -11.320 -19.898 1.00 48.12 266 THR A C 1
ATOM 2023 O O . THR A 1 266 ? 19.864 -10.990 -20.436 1.00 48.12 266 THR A O 1
ATOM 2026 N N . LYS A 1 267 ? 21.983 -11.703 -20.609 1.00 51.94 267 LYS A N 1
ATOM 2027 C CA . LYS A 1 267 ? 21.876 -12.054 -22.022 1.00 51.94 267 LYS A CA 1
ATOM 2028 C C . LYS A 1 267 ? 21.258 -13.450 -22.118 1.00 51.94 267 LYS A C 1
ATOM 2030 O O . LYS A 1 267 ? 21.798 -14.394 -21.541 1.00 51.94 267 LYS A O 1
ATOM 2035 N N . GLY A 1 268 ? 20.173 -13.594 -22.878 1.00 45.81 268 GLY A N 1
ATOM 2036 C CA . GLY A 1 268 ? 19.609 -14.910 -23.192 1.00 45.81 268 GLY A CA 1
ATOM 2037 C C . GLY A 1 268 ? 20.663 -15.835 -23.820 1.00 45.81 268 GLY A C 1
ATOM 2038 O O . GLY A 1 268 ? 21.465 -15.405 -24.656 1.00 45.81 268 GLY A O 1
ATOM 2039 N N . ARG A 1 269 ? 20.710 -17.108 -23.402 1.00 42.72 269 ARG A N 1
ATOM 2040 C CA . ARG A 1 269 ? 21.641 -18.091 -23.979 1.00 42.72 269 ARG A CA 1
ATOM 2041 C C . ARG A 1 269 ? 21.288 -18.392 -25.446 1.00 42.72 269 ARG A C 1
ATOM 2043 O O . ARG A 1 269 ? 20.146 -18.666 -25.784 1.00 42.72 269 ARG A O 1
ATOM 2050 N N . ARG A 1 270 ? 22.345 -18.347 -26.265 1.00 49.75 270 ARG A N 1
ATOM 2051 C CA . ARG A 1 270 ? 22.519 -18.717 -27.681 1.00 49.75 270 ARG A CA 1
ATOM 2052 C C . ARG A 1 270 ? 21.568 -19.793 -28.244 1.00 49.75 270 ARG A C 1
ATOM 2054 O O . ARG A 1 270 ? 21.704 -20.961 -27.898 1.00 49.75 270 ARG A O 1
ATOM 2061 N N . SER A 1 271 ? 20.830 -19.424 -29.288 1.00 43.81 271 SER A N 1
ATOM 2062 C CA . SER A 1 271 ? 20.701 -20.229 -30.521 1.00 43.81 271 SER A CA 1
ATOM 2063 C C . SER A 1 271 ? 21.191 -19.481 -31.773 1.00 43.81 271 SER A C 1
ATOM 2065 O O . SER A 1 271 ? 21.581 -20.116 -32.743 1.00 43.81 271 SER A O 1
ATOM 2067 N N . ASP A 1 272 ? 21.317 -18.148 -31.733 1.00 43.28 272 ASP A N 1
ATOM 2068 C CA . ASP A 1 272 ? 21.646 -17.338 -32.923 1.00 43.28 272 ASP A CA 1
ATOM 2069 C C . ASP A 1 272 ? 23.122 -16.909 -32.987 1.00 43.28 272 ASP A C 1
ATOM 2071 O O . ASP A 1 272 ? 23.459 -15.826 -33.462 1.00 43.28 272 ASP A O 1
ATOM 2075 N N . ALA A 1 273 ? 24.043 -17.741 -32.492 1.00 39.06 273 ALA A N 1
ATOM 2076 C CA . ALA A 1 273 ? 25.467 -17.399 -32.379 1.00 39.06 273 ALA A CA 1
ATOM 2077 C C . ALA A 1 273 ? 26.206 -17.225 -33.729 1.00 39.06 273 ALA A C 1
ATOM 2079 O O . ALA A 1 273 ? 27.406 -16.973 -33.724 1.00 39.06 273 ALA A O 1
ATOM 2080 N N . GLY A 1 274 ? 25.516 -17.354 -34.868 1.00 35.47 274 GLY A N 1
ATOM 2081 C CA . GLY A 1 274 ? 26.119 -17.3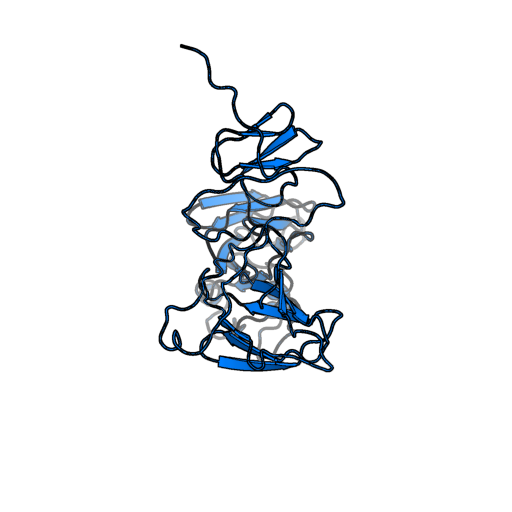76 -36.204 1.00 35.47 274 GLY A CA 1
ATOM 2082 C C . GLY A 1 274 ? 26.021 -16.090 -37.032 1.00 35.47 274 GLY A C 1
ATOM 2083 O O . GLY A 1 274 ? 26.504 -16.096 -38.158 1.00 35.47 274 GLY A O 1
ATOM 2084 N N . LYS A 1 275 ? 25.400 -15.003 -36.547 1.00 40.03 275 LYS A N 1
ATOM 2085 C CA . LYS A 1 275 ? 25.235 -13.765 -37.351 1.00 40.03 275 LYS A CA 1
ATOM 2086 C C . LYS A 1 275 ? 25.697 -12.467 -36.687 1.00 40.03 275 LYS A C 1
ATOM 2088 O O . LYS A 1 275 ? 25.598 -11.408 -37.294 1.00 40.03 275 LYS A O 1
ATOM 2093 N N . TRP A 1 276 ? 26.243 -12.540 -35.478 1.00 38.84 276 TRP A N 1
ATOM 2094 C CA . TRP A 1 276 ? 26.671 -11.360 -34.727 1.00 38.84 276 TRP A CA 1
ATOM 2095 C C . TRP A 1 276 ? 28.196 -11.256 -34.746 1.00 38.84 276 TRP A C 1
ATOM 2097 O O . TRP A 1 276 ? 28.878 -11.854 -33.918 1.00 38.84 276 TRP A O 1
ATOM 2107 N N . GLY A 1 277 ? 28.734 -10.478 -35.687 1.00 32.00 277 GLY A N 1
ATOM 2108 C CA . GLY A 1 277 ? 30.149 -10.080 -35.730 1.00 32.00 277 GLY A CA 1
ATOM 2109 C C . GLY A 1 277 ? 30.534 -9.017 -34.687 1.00 32.00 277 GLY A C 1
ATOM 2110 O O . GLY A 1 277 ? 31.530 -8.324 -34.867 1.00 32.00 277 GLY A O 1
ATOM 2111 N N . GLY A 1 278 ? 29.750 -8.859 -33.616 1.00 35.78 278 GLY A N 1
ATOM 2112 C CA . GLY A 1 278 ? 29.960 -7.869 -32.561 1.00 35.78 278 GLY A CA 1
ATOM 2113 C C . GLY A 1 278 ? 30.128 -8.532 -31.197 1.00 35.78 278 GLY A C 1
ATOM 2114 O O . GLY A 1 278 ? 29.231 -9.211 -30.692 1.00 35.78 278 GLY A O 1
ATOM 2115 N N . SER A 1 279 ? 31.291 -8.340 -30.578 1.00 34.19 279 SER A N 1
ATOM 2116 C CA . SER A 1 279 ? 31.469 -8.584 -29.149 1.00 34.19 279 SER A CA 1
ATOM 2117 C C . SER A 1 279 ? 30.631 -7.572 -28.363 1.00 34.19 279 SER A C 1
ATOM 2119 O O . SER A 1 279 ? 30.656 -6.379 -28.653 1.00 34.19 279 SER A O 1
ATOM 2121 N N . TRP A 1 280 ? 29.897 -8.041 -27.349 1.00 32.84 280 TRP A N 1
ATOM 2122 C CA . TRP A 1 280 ? 29.237 -7.155 -26.390 1.00 32.84 280 TRP A CA 1
ATOM 2123 C C . TRP A 1 280 ? 30.328 -6.384 -25.654 1.00 32.84 280 TRP A C 1
ATOM 2125 O O . TRP A 1 280 ? 31.012 -6.935 -24.790 1.00 32.84 280 TRP A O 1
ATOM 2135 N N . LYS A 1 281 ? 30.529 -5.118 -26.012 1.00 34.75 281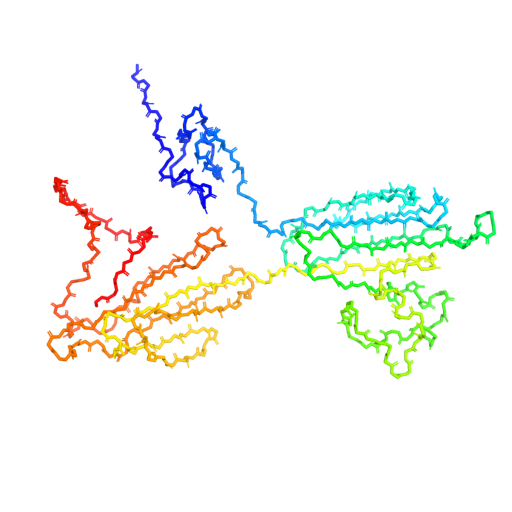 LYS A N 1
ATOM 2136 C CA . LYS A 1 281 ? 31.427 -4.241 -25.271 1.00 34.75 281 LYS A CA 1
ATOM 2137 C C . LYS A 1 281 ? 30.636 -3.658 -24.112 1.00 34.75 281 LYS A C 1
ATOM 2139 O O . LYS A 1 281 ? 29.972 -2.638 -24.256 1.00 34.75 281 LYS A O 1
ATOM 2144 N N . CYS A 1 282 ? 30.755 -4.279 -22.941 1.00 29.36 282 CYS A N 1
ATOM 2145 C CA . CYS A 1 282 ? 30.599 -3.530 -21.700 1.00 29.36 282 CYS A CA 1
ATOM 2146 C C . CYS A 1 282 ? 31.749 -2.516 -21.684 1.00 29.36 282 CYS A C 1
ATOM 2148 O O . CYS A 1 282 ? 32.857 -2.837 -21.258 1.00 29.36 282 CYS A O 1
ATOM 2150 N N . ARG A 1 283 ? 31.550 -1.333 -22.275 1.00 32.25 283 ARG A N 1
ATOM 2151 C CA . ARG A 1 283 ? 32.520 -0.253 -22.125 1.00 32.25 283 ARG A CA 1
ATOM 2152 C C . ARG A 1 283 ? 32.472 0.148 -20.658 1.00 32.25 283 ARG A C 1
ATOM 2154 O O . ARG A 1 283 ? 31.452 0.646 -20.188 1.00 32.25 283 ARG A O 1
ATOM 2161 N N . GLY A 1 284 ? 33.574 -0.103 -19.952 1.00 28.62 284 GLY A N 1
ATOM 2162 C CA . GLY A 1 284 ? 33.885 0.650 -18.748 1.00 28.62 284 GLY A CA 1
ATOM 2163 C C . GLY A 1 284 ? 33.738 2.134 -19.067 1.00 28.62 284 GLY A C 1
ATOM 2164 O O . GLY A 1 284 ? 34.072 2.552 -20.177 1.00 28.62 284 GLY A O 1
ATOM 2165 N N . VAL A 1 285 ? 33.137 2.844 -18.114 1.00 27.62 285 VAL A N 1
ATOM 2166 C CA . VAL A 1 285 ? 33.035 4.299 -17.980 1.00 27.62 285 VAL A CA 1
ATOM 2167 C C . VAL A 1 285 ? 33.896 5.022 -19.014 1.00 27.62 285 VAL A C 1
ATOM 2169 O O . VAL A 1 285 ? 35.115 4.922 -18.955 1.00 27.62 285 VAL A O 1
ATOM 2172 N N . GLU A 1 286 ? 33.280 5.734 -19.960 1.00 27.64 286 GLU A N 1
ATOM 2173 C CA . GLU A 1 286 ? 33.965 6.869 -20.579 1.00 27.64 286 GLU A CA 1
ATOM 2174 C C . GLU A 1 286 ? 34.113 7.907 -19.468 1.00 27.64 286 GLU A C 1
ATOM 2176 O O . GLU A 1 286 ? 33.097 8.451 -19.019 1.00 27.64 286 GLU A O 1
ATOM 2181 N N . PRO A 1 287 ? 35.328 8.171 -18.966 1.00 31.22 287 PRO A N 1
ATOM 2182 C CA . PRO A 1 287 ? 35.540 9.363 -18.193 1.00 31.22 287 PRO A CA 1
ATOM 2183 C C . PRO A 1 287 ? 35.673 10.513 -19.200 1.00 31.22 287 PRO A C 1
ATOM 2185 O O . PRO A 1 287 ? 36.214 10.372 -20.301 1.00 31.22 287 PRO A O 1
ATOM 2188 N N . TRP A 1 288 ?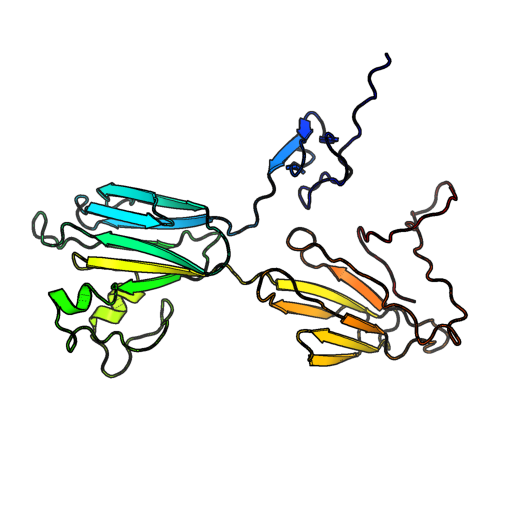 35.212 11.690 -18.800 1.00 29.02 288 TRP A N 1
ATOM 2189 C CA . TRP A 1 288 ? 35.851 12.922 -19.254 1.00 29.02 288 TRP A CA 1
ATOM 2190 C C . TRP A 1 288 ? 37.395 12.780 -19.165 1.00 29.02 288 TRP A C 1
ATOM 2192 O O . TRP A 1 288 ? 37.888 12.042 -18.317 1.00 29.02 288 TRP A O 1
ATOM 2202 N N . PRO A 1 289 ? 38.185 13.414 -20.044 1.00 33.69 289 PRO A N 1
ATOM 2203 C CA . PRO A 1 289 ? 39.548 12.979 -20.371 1.00 33.69 289 PRO A CA 1
ATOM 2204 C C . PRO A 1 289 ? 40.517 12.907 -19.170 1.00 33.69 289 PRO A C 1
ATOM 2206 O O . PRO A 1 289 ? 40.754 13.919 -18.515 1.00 33.69 289 PRO A O 1
ATOM 2209 N N . GLY A 1 290 ? 41.146 11.733 -18.961 1.00 28.39 290 GLY A N 1
ATOM 2210 C CA . GLY A 1 290 ? 42.332 11.533 -18.101 1.00 28.39 290 GLY A CA 1
ATOM 2211 C C . GLY A 1 290 ? 42.457 10.140 -17.438 1.00 28.39 290 GLY A C 1
ATOM 2212 O O . GLY A 1 290 ? 41.748 9.900 -16.475 1.00 28.39 290 GLY A O 1
ATOM 2213 N N . THR A 1 291 ? 43.388 9.297 -17.948 1.00 29.73 291 THR A N 1
ATOM 2214 C CA . THR A 1 291 ? 44.004 8.034 -17.402 1.00 29.73 291 THR A CA 1
ATOM 2215 C C . THR A 1 291 ? 43.062 6.878 -16.962 1.00 29.73 291 THR A C 1
ATOM 2217 O O . THR A 1 291 ? 41.959 7.103 -16.506 1.00 29.73 291 THR A O 1
ATOM 2220 N N . GLY A 1 292 ? 43.317 5.562 -17.052 1.00 24.97 292 GLY A N 1
ATOM 2221 C CA . GLY A 1 292 ? 44.357 4.633 -17.525 1.00 24.97 292 GLY A CA 1
ATOM 2222 C C . GLY A 1 292 ? 43.770 3.188 -17.451 1.00 24.97 292 GLY A C 1
ATOM 2223 O O . GLY A 1 292 ? 42.727 2.976 -16.839 1.00 24.97 292 GLY A O 1
ATOM 2224 N N . ARG A 1 293 ? 44.369 2.194 -18.127 1.00 26.58 293 ARG A N 1
ATOM 2225 C CA . ARG A 1 293 ? 43.763 0.888 -18.514 1.00 26.58 293 ARG A CA 1
ATOM 2226 C C . ARG A 1 293 ? 44.182 -0.285 -17.602 1.00 26.58 293 ARG A C 1
ATOM 2228 O O . ARG A 1 293 ? 45.365 -0.389 -17.302 1.00 26.58 293 ARG A O 1
ATOM 2235 N N . LEU A 1 294 ? 43.279 -1.233 -17.298 1.00 22.23 294 LEU A N 1
ATOM 2236 C CA . LEU A 1 294 ? 43.616 -2.601 -16.844 1.00 22.23 294 LEU A CA 1
ATOM 2237 C C . LEU A 1 294 ? 42.723 -3.671 -17.508 1.00 22.23 294 LEU A C 1
ATOM 2239 O O . LEU A 1 294 ? 41.552 -3.437 -17.799 1.00 22.23 294 LEU A O 1
ATOM 2243 N N . SER A 1 295 ? 43.323 -4.835 -17.775 1.00 31.16 295 SER A N 1
ATOM 2244 C CA . SER A 1 295 ? 42.791 -6.017 -18.472 1.00 31.16 295 SER A CA 1
ATOM 2245 C C . SER A 1 295 ? 42.741 -7.235 -17.542 1.00 31.16 295 SER A C 1
ATOM 2247 O O . SER A 1 295 ? 43.684 -7.420 -16.778 1.00 31.16 295 SER A O 1
ATOM 2249 N N . GLY A 1 296 ? 41.739 -8.115 -17.674 1.00 22.67 296 GLY A N 1
ATOM 2250 C CA . GLY A 1 296 ? 41.787 -9.457 -17.069 1.00 22.67 296 GLY A CA 1
ATOM 2251 C C . GLY A 1 296 ? 40.428 -10.104 -16.777 1.00 22.67 296 GLY A C 1
ATOM 2252 O O . GLY A 1 296 ? 39.733 -9.724 -15.848 1.00 22.67 296 GLY A O 1
ATOM 2253 N N . GLU A 1 297 ? 40.094 -11.079 -17.615 1.00 28.62 297 GLU A N 1
ATOM 2254 C CA . GLU A 1 297 ? 39.057 -12.123 -17.601 1.00 28.62 297 GLU A CA 1
ATOM 2255 C C . GLU A 1 297 ? 38.334 -12.484 -16.278 1.00 28.62 297 GLU A C 1
ATOM 2257 O O . GLU A 1 297 ? 38.921 -13.028 -15.347 1.00 28.62 297 GLU A O 1
ATOM 2262 N N . ASN A 1 298 ? 37.009 -12.257 -16.272 1.00 22.70 298 ASN A N 1
ATOM 2263 C CA . ASN A 1 298 ? 35.903 -13.127 -15.805 1.00 22.70 298 ASN A CA 1
ATOM 2264 C C . ASN A 1 298 ? 34.663 -12.254 -15.540 1.00 22.70 298 ASN A C 1
ATOM 2266 O O . ASN A 1 298 ? 34.347 -11.911 -14.402 1.00 22.70 298 ASN A O 1
ATOM 2270 N N . VAL A 1 299 ? 33.952 -11.841 -16.593 1.00 22.72 299 VAL A N 1
ATOM 2271 C CA . VAL A 1 299 ? 32.840 -10.889 -16.440 1.00 22.72 299 VAL A CA 1
ATOM 2272 C C . VAL A 1 299 ? 31.523 -11.634 -16.198 1.00 22.72 299 VAL A C 1
ATOM 2274 O O . VAL A 1 299 ? 30.831 -12.038 -17.131 1.00 22.72 299 VAL A O 1
ATOM 2277 N N . ARG A 1 300 ? 31.146 -11.780 -14.922 1.00 23.34 300 ARG A N 1
ATOM 2278 C CA . ARG A 1 300 ? 29.729 -11.758 -14.531 1.00 23.34 300 ARG A CA 1
ATOM 2279 C C . ARG A 1 300 ? 29.281 -10.301 -14.650 1.00 23.34 300 ARG A C 1
ATOM 2281 O O . ARG A 1 300 ? 29.761 -9.458 -13.899 1.00 23.34 300 ARG A O 1
ATOM 2288 N N . CYS A 1 301 ? 28.432 -9.982 -15.625 1.00 24.91 301 CYS A N 1
ATOM 2289 C CA . CYS A 1 301 ? 27.972 -8.609 -15.831 1.00 24.91 301 CYS A CA 1
ATOM 2290 C C . CYS A 1 301 ? 26.962 -8.225 -14.740 1.00 24.91 301 CYS A C 1
ATOM 2292 O O . CYS A 1 301 ? 25.761 -8.420 -14.907 1.00 24.91 301 CYS A O 1
ATOM 2294 N N . TYR A 1 302 ? 27.441 -7.676 -13.627 1.00 25.97 302 TYR A N 1
ATOM 2295 C CA . TYR A 1 302 ? 26.613 -6.845 -12.758 1.00 25.97 302 TYR A CA 1
ATOM 2296 C C . TYR A 1 302 ? 26.488 -5.473 -13.418 1.00 25.97 302 TYR A C 1
ATOM 2298 O O . TYR A 1 302 ? 27.494 -4.877 -13.798 1.00 25.97 302 TYR A O 1
ATOM 2306 N N . TRP A 1 303 ? 25.265 -4.973 -13.584 1.00 29.77 303 TRP A N 1
ATOM 2307 C CA . TRP A 1 303 ? 25.056 -3.617 -14.077 1.00 29.77 303 TRP A CA 1
ATOM 2308 C C . TRP A 1 303 ? 24.923 -2.643 -12.911 1.00 29.77 303 TRP A C 1
ATOM 2310 O O . TRP A 1 303 ? 23.962 -2.679 -12.144 1.00 29.77 303 TRP A O 1
ATOM 2320 N N . THR A 1 304 ? 25.896 -1.746 -12.802 1.00 29.48 304 THR A N 1
ATOM 2321 C CA . THR A 1 304 ? 25.831 -0.527 -12.001 1.00 29.48 304 THR A CA 1
ATOM 2322 C C . THR A 1 304 ? 25.779 0.653 -12.982 1.00 29.48 304 THR A C 1
ATOM 2324 O O . THR A 1 304 ? 26.522 0.685 -13.951 1.00 29.48 304 THR A O 1
ATOM 2327 N N . ARG A 1 305 ? 24.801 1.554 -12.793 1.00 37.97 305 ARG A N 1
ATOM 2328 C CA . ARG A 1 305 ? 24.559 2.838 -13.501 1.00 37.97 305 ARG A CA 1
ATOM 2329 C C . ARG A 1 305 ? 24.969 2.956 -14.994 1.00 37.97 305 ARG A C 1
ATOM 2331 O O . ARG A 1 305 ? 26.122 3.200 -15.309 1.00 37.97 305 ARG A O 1
ATOM 2338 N N . ARG A 1 306 ? 23.935 3.072 -15.851 1.00 35.88 306 ARG A N 1
ATOM 2339 C CA . ARG A 1 306 ? 23.928 3.530 -17.267 1.00 35.88 306 ARG A CA 1
ATOM 2340 C C . ARG A 1 306 ? 24.750 2.691 -18.253 1.00 35.88 306 ARG A C 1
ATOM 2342 O O . ARG A 1 306 ? 25.932 2.456 -18.081 1.00 35.88 306 ARG A O 1
ATOM 2349 N N . GLY A 1 307 ? 24.144 2.394 -19.395 1.00 38.97 307 GLY A N 1
ATOM 2350 C CA . GLY A 1 307 ? 24.874 1.850 -20.533 1.00 38.97 307 GLY A CA 1
ATOM 2351 C C . GLY A 1 307 ? 23.989 1.656 -21.759 1.00 38.97 307 GLY A C 1
ATOM 2352 O O . GLY A 1 307 ? 22.780 1.908 -21.725 1.00 38.97 307 GLY A O 1
ATOM 2353 N N . SER A 1 308 ? 24.636 1.254 -22.847 1.00 36.59 308 SER A N 1
ATOM 2354 C CA . SER A 1 308 ? 24.049 0.942 -24.151 1.00 36.59 308 SER A CA 1
ATOM 2355 C C . SER A 1 308 ? 23.873 -0.549 -24.372 1.00 36.59 308 SER A C 1
ATOM 2357 O O . SER A 1 308 ? 24.692 -1.352 -23.928 1.00 36.59 308 SER A O 1
ATOM 2359 N N . PHE A 1 309 ? 22.858 -0.875 -25.162 1.00 41.59 309 PHE A N 1
ATOM 2360 C CA . PHE A 1 309 ? 22.782 -2.067 -25.989 1.00 41.59 309 PHE A CA 1
ATOM 2361 C C . PHE A 1 309 ? 23.188 -1.657 -27.408 1.00 41.59 309 PHE A C 1
ATOM 2363 O O . PHE A 1 309 ? 22.554 -0.755 -27.960 1.00 41.59 309 PHE A O 1
ATOM 2370 N N . ALA A 1 310 ? 24.235 -2.301 -27.920 1.00 38.66 310 ALA A N 1
ATOM 2371 C CA . ALA A 1 310 ? 24.529 -2.421 -29.342 1.00 38.66 310 ALA A CA 1
ATOM 2372 C C . ALA A 1 310 ? 24.122 -3.845 -29.730 1.00 38.66 310 ALA A C 1
ATOM 2374 O O . ALA A 1 310 ? 24.682 -4.788 -29.110 1.00 38.66 310 ALA A O 1
#

Sequence (310 aa):
ARARSQADCEISDGSRASPAYPCTCGTAVCTSGELCFEPDSLCQAWTCPGTEAKFRLTGDTGDERVAVTYDGRTQTATLTPEGQEFVFPLQGGRAEIKVRFTNDGRSNGIDRNVHFKPSTSDALPYLVTNGRRDAAGKWGPASWNCSGVEAWPGSGQRSGENPRCAWVRGGTFAWSADYIVLVQRPSPRASFHLRGDTGHERVAVTYDGKTRTVDLTTEGQGFVFPLSGGEAEIKVRFANDGHSNGIDRNVRFRASNPGELLYLVTKGRRSDAGKWGGSWKCRGVEPWPGTGRLSGENVRCYWTRRGSFA

Foldseek 3Di:
DDDDPAAAQPAACQQFGGPDPQHFQPPDTEGPQWHHHPPVRDTHHDDFQPQKFKKWKAKPDQQWWKWKDWPNDIDIDRHHRVTDMDIDGDDDFKTKIKIFTADFDDDPNHTIKMFMGGDDPRAFFKFKDFDQVWCCVPQNNQQQCPPDPDQGQPNADDPPHHNCRNCRNVRIGRDRGMMIIMGGDQQQKFKKKKAKPDQQWWKWKDWPNDTDIDRHHRVIDMDIGGDDPQDTDIDIGGDDFDDDPNHGIKMKMDGPRSRRDQDDDDDDDDPPPPPDPDDPDPDDDPDDDDDDDDDDDDDPDDDDDMDIDD

Secondary structure (DSSP, 8-state):
-PPPPPPBPS--BSSS--SSSSEEETTEEEPTTEEEETTTTEEEE---TTSEEEEEEEESSS-EEEEEEETTEEEEEEEPTT-EEEEEE--SSEEEEEEEE---SEETTEE--EEEEE-TTS---EEEEE-TTHHHHHH-TTT----SS---TT-PPPTTS-TTHHHHHTTEE-SSEEEEEEEEPPPPEEEEEEEESSS--EEEEEETTEEEEEEPPSS-EEEEEE-SSS---EEEEE-S-SEETTEEP-EEEEES-TTT------PPP-S-TTS------------SS---------------S-EEE-

pLDDT: mean 73.02, std 21.74, range [22.23, 98.12]